Protein AF-A0A536TLG3-F1 (afdb_monomer_lite)

Foldseek 3Di:
DLVCCLPPVAAEEAEAQDPVVQVVVCVVSVVSVRNVRYHYDHDDPQPDQCQPALEEEDEDDQVVLCVCLVVCLPRYAQFRKYKYKQYDNPPAAAPDKDKDAACPDDCPVPDRMMMIGMATRFDDDAAWKFKDWPCVQPVGTWIKHWDDDRNDIWIWTDDPPDIWTWAPWDTHRQWTWTWTCDPNWIKIWIWGDDPQKTKGWIDTPPDITIMMMGGDGHDDD

pLDDT: mean 94.64, std 5.93, range [58.88, 98.62]

Sequence (221 aa):
MITAAKRFGARGVGVELQTELVEMARIAAKHEGVADRVKFVQGDLFETDIKDASVVMLYLLPRFVTRLVPRLRADLRPGTRIVSHDYPLAPWPPDKELSMDVAEKEMISGTSWTRLYYYVVPARVHGVWELTLPRALADAPLVVQITQEPHAIGGLIRHGSAELFLRDLTVQGEGVRFGLLYRTRLIAFEGTVKGKTMTGEARAGSVREPWTARYLGPLQR

Structure (mmCIF, N/CA/C/O backbone):
data_AF-A0A536TLG3-F1
#
_entry.id   AF-A0A536TLG3-F1
#
loop_
_atom_site.group_PDB
_atom_site.id
_atom_site.type_symbol
_atom_site.label_atom_id
_atom_site.label_alt_id
_atom_site.label_comp_id
_atom_site.label_asym_id
_atom_site.label_entity_id
_atom_site.label_seq_id
_atom_site.pdbx_PDB_ins_code
_atom_site.Cartn_x
_atom_site.Cartn_y
_atom_site.Cartn_z
_atom_site.occupancy
_atom_site.B_iso_or_equiv
_atom_site.auth_seq_id
_atom_site.auth_comp_id
_atom_site.auth_asym_id
_atom_site.auth_atom_id
_atom_site.pdbx_PDB_model_num
ATOM 1 N N . MET A 1 1 ? -15.760 3.391 14.654 1.00 87.81 1 MET A N 1
ATOM 2 C CA . MET A 1 1 ? -16.305 2.128 14.093 1.00 87.81 1 MET A CA 1
ATOM 3 C C . MET A 1 1 ? -17.836 2.074 14.094 1.00 87.81 1 MET A C 1
ATOM 5 O O . MET A 1 1 ? -18.396 1.888 13.022 1.00 87.81 1 MET A O 1
ATOM 9 N N . ILE A 1 2 ? -18.518 2.270 15.233 1.00 96.00 2 ILE A N 1
ATOM 10 C CA . ILE A 1 2 ? -19.999 2.255 15.323 1.00 96.00 2 ILE A CA 1
ATOM 11 C C . ILE A 1 2 ? -20.649 3.172 14.277 1.00 96.00 2 ILE A C 1
ATOM 13 O O . ILE A 1 2 ? -21.489 2.722 13.505 1.00 96.00 2 ILE A O 1
ATOM 17 N N . THR A 1 3 ? -20.183 4.419 14.154 1.00 95.56 3 THR A N 1
ATOM 18 C CA . THR A 1 3 ? -20.667 5.364 13.132 1.00 95.56 3 THR A CA 1
ATOM 19 C C . THR A 1 3 ? -20.553 4.816 11.710 1.00 95.56 3 THR A C 1
ATOM 21 O O . THR A 1 3 ? -21.466 5.003 10.910 1.00 95.56 3 THR A O 1
ATOM 24 N N . ALA A 1 4 ? -19.468 4.103 11.389 1.00 95.50 4 ALA A N 1
ATOM 25 C CA . ALA A 1 4 ? -19.286 3.508 10.069 1.00 95.50 4 ALA A CA 1
ATOM 26 C C . ALA A 1 4 ? -20.276 2.358 9.818 1.00 95.50 4 ALA A C 1
ATOM 28 O O . ALA A 1 4 ? -20.824 2.247 8.723 1.00 95.50 4 ALA A O 1
ATOM 29 N N . ALA A 1 5 ? -20.563 1.547 10.840 1.00 97.06 5 ALA A N 1
ATOM 30 C CA . ALA A 1 5 ? -21.570 0.492 10.759 1.00 97.06 5 ALA A CA 1
ATOM 31 C C . ALA A 1 5 ? -22.994 1.050 10.614 1.00 97.06 5 ALA A C 1
ATOM 33 O O . ALA A 1 5 ? -23.759 0.552 9.785 1.00 97.06 5 ALA A O 1
ATOM 34 N N . LYS A 1 6 ? -23.326 2.114 11.360 1.00 96.81 6 LYS A N 1
ATOM 35 C CA . LYS A 1 6 ? -24.629 2.791 11.280 1.00 96.81 6 LYS A CA 1
ATOM 36 C C . LYS A 1 6 ? -24.850 3.459 9.926 1.00 96.81 6 LYS A C 1
ATOM 38 O O . LYS A 1 6 ? -25.897 3.275 9.322 1.00 96.81 6 LYS A O 1
ATOM 43 N N . ARG A 1 7 ? -23.881 4.258 9.465 1.00 97.44 7 ARG A N 1
ATOM 44 C CA . ARG A 1 7 ? -24.049 5.112 8.276 1.00 97.44 7 ARG A CA 1
ATOM 45 C C . ARG A 1 7 ? -23.769 4.395 6.961 1.00 97.44 7 ARG A C 1
ATOM 47 O O . ARG A 1 7 ? -24.407 4.707 5.967 1.00 97.44 7 ARG A O 1
ATOM 54 N N . PHE A 1 8 ? -22.822 3.457 6.949 1.00 96.75 8 PHE A N 1
ATOM 55 C CA . PHE A 1 8 ? -22.340 2.825 5.714 1.00 96.75 8 PHE A CA 1
ATOM 56 C C . PHE A 1 8 ? -22.533 1.306 5.690 1.00 96.75 8 PHE A C 1
ATOM 58 O O . PHE A 1 8 ? -22.100 0.652 4.747 1.00 96.75 8 PHE A O 1
ATOM 65 N N . GLY A 1 9 ? -23.129 0.718 6.731 1.00 96.06 9 GLY A N 1
ATOM 66 C CA . GLY A 1 9 ? -23.293 -0.734 6.819 1.00 96.06 9 GLY A CA 1
ATOM 67 C C . GLY A 1 9 ? -21.983 -1.509 6.947 1.00 96.06 9 GLY A C 1
ATOM 68 O O . GLY A 1 9 ? -21.958 -2.715 6.711 1.00 96.06 9 GLY A O 1
ATOM 69 N N . ALA A 1 10 ? -20.893 -0.833 7.321 1.00 96.94 10 ALA A N 1
ATOM 70 C CA . ALA A 1 10 ? -19.590 -1.462 7.462 1.00 96.94 10 ALA A CA 1
ATOM 71 C C . ALA A 1 10 ? -19.598 -2.531 8.566 1.00 96.94 10 ALA A C 1
ATOM 73 O O . ALA A 1 10 ? -20.171 -2.339 9.640 1.00 96.94 10 ALA A O 1
ATOM 74 N N . ARG A 1 11 ? -18.895 -3.637 8.314 1.00 97.31 11 ARG A N 1
ATOM 75 C CA . ARG A 1 11 ? -18.504 -4.598 9.349 1.00 97.31 11 ARG A CA 1
ATOM 76 C C . ARG A 1 11 ? -17.147 -4.191 9.903 1.00 97.31 11 ARG A C 1
ATOM 78 O O . ARG A 1 11 ? -16.319 -3.671 9.156 1.00 97.31 11 ARG A O 1
ATOM 85 N N . GLY A 1 12 ? -16.908 -4.431 11.186 1.00 96.31 12 GLY A N 1
ATOM 86 C CA . GLY A 1 12 ? -15.646 -4.016 11.791 1.00 96.31 12 GLY A CA 1
ATOM 87 C C . GLY A 1 12 ? -15.276 -4.772 13.054 1.00 96.31 12 GLY A C 1
ATOM 88 O O . GLY A 1 12 ? -16.131 -5.334 13.741 1.00 96.31 12 GLY A O 1
ATOM 89 N N . VAL A 1 13 ? -13.980 -4.750 13.350 1.00 97.19 13 VAL A N 1
ATOM 90 C CA . VAL A 1 13 ? -13.407 -5.237 14.602 1.00 97.19 13 VAL A CA 1
ATOM 91 C C . VAL A 1 13 ? -12.640 -4.086 15.249 1.00 97.19 13 VAL A C 1
ATOM 93 O O . VAL A 1 13 ? -11.788 -3.477 14.607 1.00 97.19 13 VAL A O 1
ATOM 96 N N . GLY A 1 14 ? -12.977 -3.766 16.496 1.00 97.06 14 GLY A N 1
ATOM 97 C CA . GLY A 1 14 ? -12.226 -2.851 17.349 1.00 97.06 14 GLY A CA 1
ATOM 98 C C . GLY A 1 14 ? -11.358 -3.650 18.313 1.00 97.06 14 GLY A C 1
ATOM 99 O O . GLY A 1 14 ? -11.861 -4.571 18.954 1.00 97.06 14 GLY A O 1
ATOM 100 N N . VAL A 1 15 ? -10.079 -3.303 18.397 1.00 96.94 15 VAL A N 1
ATOM 101 C CA . VAL A 1 15 ? -9.093 -3.942 19.276 1.00 96.94 15 VAL A CA 1
ATOM 102 C C . VAL A 1 15 ? -8.698 -2.935 20.342 1.00 96.94 15 VAL A C 1
ATOM 104 O O . VAL A 1 15 ? -8.331 -1.812 20.002 1.00 96.94 15 VAL A O 1
ATOM 107 N N . GLU A 1 16 ? -8.794 -3.327 21.604 1.00 96.19 16 GLU A N 1
ATOM 108 C CA . GLU A 1 16 ? -8.484 -2.475 22.752 1.00 96.19 16 GLU A CA 1
ATOM 109 C C . GLU A 1 16 ? -7.830 -3.321 23.853 1.00 96.19 16 GLU A C 1
ATOM 111 O O . GLU A 1 16 ? -8.173 -4.486 24.026 1.00 96.19 16 GLU A O 1
ATOM 116 N N . LEU A 1 17 ? -6.871 -2.764 24.590 1.00 95.56 17 LEU A N 1
ATOM 117 C CA . LEU A 1 17 ? -6.170 -3.476 25.662 1.00 95.56 17 LEU A CA 1
ATOM 118 C C . LEU A 1 17 ? -6.978 -3.484 26.967 1.00 95.56 17 LEU A C 1
ATOM 120 O O . LEU A 1 17 ? -6.973 -4.485 27.689 1.00 95.56 17 LEU A O 1
ATOM 124 N N . GLN A 1 18 ? -7.664 -2.378 27.268 1.00 97.19 18 GLN A N 1
ATOM 125 C CA . GLN A 1 18 ? -8.415 -2.190 28.509 1.00 97.19 18 GLN A CA 1
ATOM 126 C C . GLN A 1 18 ? -9.795 -2.847 28.433 1.00 97.19 18 GLN A C 1
ATOM 128 O O . GLN A 1 18 ? -10.637 -2.486 27.606 1.00 97.19 18 GLN A O 1
ATOM 133 N N . THR A 1 19 ? -10.047 -3.800 29.330 1.00 97.06 19 THR A N 1
ATOM 134 C CA . THR A 1 19 ? -11.305 -4.555 29.369 1.00 97.06 19 THR A CA 1
ATOM 135 C C . THR A 1 19 ? -12.515 -3.643 29.567 1.00 97.06 19 THR A C 1
ATOM 137 O O . THR A 1 19 ? -13.539 -3.849 28.914 1.00 97.06 19 THR A O 1
ATOM 140 N N . GLU A 1 20 ? -12.413 -2.608 30.408 1.00 97.94 20 GLU A N 1
ATOM 141 C CA . GLU A 1 20 ? -13.537 -1.702 30.672 1.00 97.94 20 GLU A CA 1
ATOM 142 C C . GLU A 1 20 ? -13.976 -0.962 29.401 1.00 97.94 20 GLU A C 1
ATOM 144 O O . GLU A 1 20 ? -15.171 -0.859 29.115 1.00 97.94 20 GLU A O 1
ATOM 149 N N . LEU A 1 21 ? -13.014 -0.511 28.589 1.00 97.69 21 LEU A N 1
ATOM 150 C CA . LEU A 1 21 ? -13.284 0.177 27.325 1.00 97.69 21 LEU A CA 1
ATOM 151 C C . LEU A 1 21 ? -13.908 -0.760 26.283 1.00 97.69 21 LEU A C 1
ATOM 153 O O . LEU A 1 21 ? -14.800 -0.348 25.535 1.00 97.69 21 LEU A O 1
ATOM 157 N N . VAL A 1 22 ? -13.496 -2.032 26.258 1.00 98.12 22 VAL A N 1
ATOM 158 C CA . VAL A 1 22 ? -14.124 -3.060 25.413 1.00 98.12 22 VAL A CA 1
ATOM 159 C C . VAL A 1 22 ? -15.594 -3.246 25.792 1.00 98.12 22 VAL A C 1
ATOM 161 O O . VAL A 1 22 ? -16.455 -3.250 24.906 1.00 98.12 22 VAL A O 1
ATOM 164 N N . GLU A 1 23 ? -15.904 -3.370 27.083 1.00 98.00 23 GLU A N 1
ATOM 165 C CA . GLU A 1 23 ? -17.286 -3.538 27.549 1.00 98.00 23 GLU A CA 1
ATOM 166 C C . GLU A 1 23 ? -18.143 -2.302 27.270 1.00 98.00 23 GLU A C 1
ATOM 168 O O . GLU A 1 23 ? -19.249 -2.426 26.730 1.00 98.00 23 GLU A O 1
ATOM 173 N N . MET A 1 24 ? -17.611 -1.102 27.517 1.00 98.12 24 MET A N 1
ATOM 174 C CA . MET A 1 24 ? -18.278 0.149 27.145 1.00 98.12 24 MET A CA 1
ATOM 175 C C . MET A 1 24 ? -18.611 0.193 25.650 1.00 98.12 24 MET A C 1
ATOM 177 O O . MET A 1 24 ? -19.734 0.529 25.264 1.00 98.12 24 MET A O 1
ATOM 181 N N . ALA A 1 25 ? -17.667 -0.195 24.793 1.00 97.75 25 ALA A N 1
ATOM 182 C CA . ALA A 1 25 ? -17.869 -0.193 23.351 1.00 97.75 25 ALA A CA 1
ATOM 183 C C . ALA A 1 25 ? -18.908 -1.236 22.893 1.00 97.75 25 ALA A C 1
ATOM 185 O O . ALA A 1 25 ? -19.702 -0.968 21.984 1.00 97.75 25 ALA A O 1
ATOM 186 N N . ARG A 1 26 ? -18.959 -2.406 23.547 1.00 98.12 26 ARG A N 1
ATOM 187 C CA . ARG A 1 26 ? -19.994 -3.432 23.316 1.00 98.12 26 ARG A CA 1
ATOM 188 C C . ARG A 1 26 ? -21.383 -2.926 23.698 1.00 98.12 26 ARG A C 1
ATOM 190 O O . ARG A 1 26 ? -22.324 -3.128 22.928 1.00 98.12 26 ARG A O 1
ATOM 197 N N . ILE A 1 27 ? -21.514 -2.264 24.849 1.00 98.25 27 ILE A N 1
ATOM 198 C CA . ILE A 1 27 ? -22.776 -1.654 25.296 1.00 98.25 27 ILE A CA 1
ATOM 199 C C . ILE A 1 27 ? -23.223 -0.588 24.292 1.00 98.25 27 ILE A C 1
ATOM 201 O O . ILE A 1 27 ? -24.362 -0.634 23.825 1.00 98.25 27 ILE A O 1
ATOM 205 N N . ALA A 1 28 ? -22.314 0.301 23.883 1.00 98.12 28 ALA A N 1
ATOM 206 C CA . ALA A 1 28 ? -22.603 1.324 22.884 1.00 98.12 28 ALA A CA 1
ATOM 207 C C . ALA A 1 28 ? -23.065 0.710 21.552 1.00 98.12 28 ALA A C 1
ATOM 209 O O . ALA A 1 28 ? -24.075 1.128 21.001 1.00 98.12 28 ALA A O 1
ATOM 210 N N . ALA A 1 29 ? -22.407 -0.336 21.042 1.00 98.12 29 ALA A N 1
ATOM 211 C CA . ALA A 1 29 ? -22.844 -0.976 19.798 1.00 98.12 29 ALA A CA 1
ATOM 212 C C . ALA A 1 29 ? -24.229 -1.632 19.885 1.00 98.12 29 ALA A C 1
ATOM 214 O O . ALA A 1 29 ? -24.952 -1.637 18.885 1.00 98.12 29 ALA A O 1
ATOM 215 N N . LYS A 1 30 ? -24.608 -2.173 21.050 1.00 97.81 30 LYS A N 1
ATOM 216 C CA . LYS A 1 30 ? -25.964 -2.694 21.285 1.00 97.81 30 LYS A CA 1
ATOM 217 C C . LYS A 1 30 ? -26.991 -1.567 21.309 1.00 97.81 30 LYS A C 1
ATOM 219 O O . LYS A 1 30 ? -27.986 -1.664 20.599 1.00 97.81 30 LYS A O 1
ATOM 224 N N . HIS A 1 31 ? -26.723 -0.505 22.070 1.00 98.00 31 HIS A N 1
ATOM 225 C CA . HIS A 1 31 ? -27.583 0.680 22.139 1.00 98.00 31 HIS A CA 1
ATOM 226 C C . HIS A 1 31 ? -27.817 1.290 20.751 1.00 98.00 31 HIS A C 1
ATOM 228 O O . HIS A 1 31 ? -28.935 1.627 20.377 1.00 98.00 31 HIS A O 1
ATOM 234 N N . GLU A 1 32 ? -26.758 1.351 19.950 1.00 97.94 32 GLU A N 1
ATOM 235 C CA . GLU A 1 32 ? -26.783 1.911 18.603 1.00 97.94 32 GLU A CA 1
ATOM 236 C C . GLU A 1 32 ? -27.324 0.944 17.531 1.00 97.94 32 GLU A C 1
ATOM 238 O O . GLU A 1 32 ? -27.372 1.313 16.354 1.00 97.94 32 GLU A O 1
ATOM 243 N N . GLY A 1 33 ? -27.717 -0.278 17.913 1.00 97.56 33 GLY A N 1
ATOM 244 C CA . GLY A 1 33 ? -28.349 -1.260 17.028 1.00 97.56 33 GLY A CA 1
ATOM 245 C C . GLY A 1 33 ? -27.429 -1.854 15.957 1.00 97.56 33 GLY A C 1
ATOM 246 O O . GLY A 1 33 ? -27.912 -2.237 14.896 1.00 97.56 33 GLY A O 1
ATOM 247 N N . VAL A 1 34 ? -26.112 -1.908 16.195 1.00 98.25 34 VAL A N 1
ATOM 248 C CA . VAL A 1 34 ? -25.110 -2.389 15.213 1.00 98.25 34 VAL A CA 1
ATOM 249 C C . VAL A 1 34 ? -24.258 -3.558 15.708 1.00 98.25 34 VAL A C 1
ATOM 251 O O . VAL A 1 34 ? -23.251 -3.909 15.086 1.00 98.25 34 VAL A O 1
ATOM 254 N N . ALA A 1 35 ? -24.625 -4.160 16.839 1.00 97.50 35 ALA A N 1
ATOM 255 C CA . ALA A 1 35 ? -23.872 -5.250 17.462 1.00 97.50 35 ALA A CA 1
ATOM 256 C C . ALA A 1 35 ? -23.745 -6.513 16.579 1.00 97.50 35 ALA A C 1
ATOM 258 O O . ALA A 1 35 ? -22.847 -7.322 16.796 1.00 97.50 35 ALA A O 1
ATOM 259 N N . ASP A 1 36 ? -24.595 -6.677 15.564 1.00 97.19 36 ASP A N 1
ATOM 260 C CA . ASP A 1 36 ? -24.512 -7.735 14.547 1.00 97.19 36 ASP A CA 1
ATOM 261 C C . ASP A 1 36 ? -23.384 -7.502 13.519 1.00 97.19 36 ASP A C 1
ATOM 263 O O . ASP A 1 36 ? -22.909 -8.445 12.877 1.00 97.19 36 ASP A O 1
ATOM 267 N N . ARG A 1 37 ? -22.921 -6.252 13.369 1.00 96.88 37 ARG A N 1
ATOM 268 C CA . ARG A 1 37 ? -21.916 -5.841 12.369 1.00 96.88 37 ARG A CA 1
ATOM 269 C C . ARG A 1 37 ? -20.543 -5.563 12.958 1.00 96.88 37 ARG A C 1
ATOM 271 O O . ARG A 1 37 ? -19.544 -5.708 12.246 1.00 96.88 37 ARG A O 1
ATOM 278 N N . VAL A 1 38 ? -20.478 -5.148 14.222 1.00 97.62 38 VAL A N 1
ATOM 279 C CA . VAL A 1 38 ? -19.222 -4.756 14.873 1.00 97.62 38 VAL A CA 1
ATOM 280 C C . VAL A 1 38 ? -18.886 -5.650 16.055 1.00 97.62 38 VAL A C 1
ATOM 282 O O . VAL A 1 38 ? -19.746 -5.988 16.863 1.00 97.62 38 VAL A O 1
ATOM 285 N N . LYS A 1 39 ? -17.608 -6.005 16.175 1.00 96.81 39 LYS A N 1
ATOM 286 C CA . LYS A 1 39 ? -17.068 -6.747 17.318 1.00 96.81 39 LYS A CA 1
ATOM 287 C C . LYS A 1 39 ? -16.009 -5.908 18.015 1.00 96.81 39 LYS A C 1
ATOM 289 O O . LYS A 1 39 ? -15.211 -5.260 17.349 1.00 96.81 39 LYS A O 1
ATOM 294 N N . PHE A 1 40 ? -15.975 -5.956 19.339 1.00 97.81 40 PHE A N 1
ATOM 295 C CA . PHE A 1 40 ? -14.890 -5.384 20.132 1.00 97.81 40 PHE A CA 1
ATOM 296 C C . PHE A 1 40 ? -14.199 -6.502 20.891 1.00 97.81 40 PHE A C 1
ATOM 298 O O . PHE A 1 40 ? -14.868 -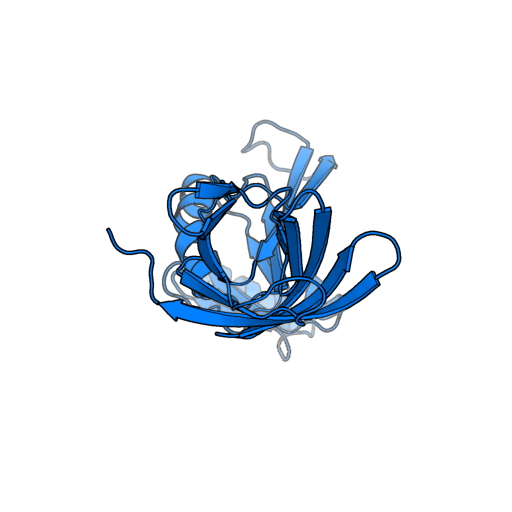7.302 21.559 1.00 97.81 40 PHE A O 1
ATOM 305 N N . VAL A 1 41 ? -12.884 -6.580 20.745 1.00 96.69 41 VAL A N 1
ATOM 306 C CA . VAL A 1 41 ? -12.050 -7.627 21.328 1.00 96.69 41 VAL A CA 1
ATOM 307 C C . VAL A 1 41 ? -10.998 -6.993 22.219 1.00 96.69 41 VAL A C 1
ATOM 309 O O . VAL A 1 41 ? -10.416 -5.968 21.865 1.00 96.69 41 VAL A O 1
ATOM 312 N N . GLN A 1 42 ? -10.774 -7.621 23.369 1.00 97.56 42 GLN A N 1
ATOM 313 C CA . GLN A 1 42 ? -9.614 -7.303 24.176 1.00 97.56 42 GLN A CA 1
ATOM 314 C C . GLN A 1 42 ? -8.382 -7.920 23.512 1.00 97.56 42 GLN A C 1
ATOM 316 O O . GLN A 1 42 ? -8.395 -9.117 23.219 1.00 97.56 42 GLN A O 1
ATOM 321 N N . GLY A 1 43 ? -7.337 -7.137 23.265 1.00 95.69 43 GLY A N 1
ATOM 322 C CA . GLY A 1 43 ? -6.110 -7.672 22.688 1.00 95.69 43 GLY A CA 1
ATOM 323 C C . GLY A 1 43 ? -5.057 -6.624 22.373 1.00 95.69 43 GLY A C 1
ATOM 324 O O . GLY A 1 43 ? -5.332 -5.425 22.327 1.00 95.69 43 GLY A O 1
ATOM 325 N N . ASP A 1 44 ? -3.839 -7.104 22.128 1.00 94.50 44 ASP A N 1
ATOM 326 C CA . ASP A 1 44 ? -2.762 -6.275 21.609 1.00 94.50 44 ASP A CA 1
ATOM 327 C C . ASP A 1 44 ? -2.924 -6.096 20.091 1.00 94.50 44 ASP A C 1
ATOM 329 O O . ASP A 1 44 ? -2.955 -7.048 19.300 1.00 94.50 44 ASP A O 1
ATOM 333 N N . LEU A 1 45 ? -2.999 -4.838 19.665 1.00 91.69 45 LEU A N 1
ATOM 334 C CA . LEU A 1 45 ? -3.029 -4.457 18.258 1.00 91.69 45 LEU A CA 1
ATOM 335 C C . LEU A 1 45 ? -1.771 -4.908 17.495 1.00 91.69 45 LEU A C 1
ATOM 337 O O . LEU A 1 45 ? -1.836 -5.104 16.281 1.00 91.69 45 LEU A O 1
ATOM 341 N N . PHE A 1 46 ? -0.638 -5.105 18.183 1.00 92.94 46 PHE A N 1
ATOM 342 C CA . PHE A 1 46 ? 0.605 -5.587 17.576 1.00 92.94 46 PHE A CA 1
ATOM 343 C C . PHE A 1 46 ? 0.573 -7.081 17.260 1.00 92.94 46 PHE A C 1
ATOM 345 O O . PHE A 1 46 ? 1.397 -7.536 16.464 1.00 92.94 46 PHE A O 1
ATOM 352 N N . GLU A 1 47 ? -0.373 -7.827 17.832 1.00 93.06 47 GLU A N 1
ATOM 353 C CA . GLU A 1 47 ? -0.518 -9.276 17.665 1.00 93.06 47 GLU A CA 1
ATOM 354 C C . GLU A 1 47 ? -1.768 -9.653 16.858 1.00 93.06 47 GLU A C 1
ATOM 356 O O . GLU A 1 47 ? -1.796 -10.703 16.213 1.00 93.06 47 GLU A O 1
ATOM 361 N N . THR A 1 48 ? -2.765 -8.767 16.807 1.00 93.19 48 THR A N 1
ATOM 362 C CA . THR A 1 48 ? -4.066 -9.022 16.171 1.00 93.19 48 THR A CA 1
ATOM 363 C C . THR A 1 48 ? -3.969 -9.256 14.662 1.00 93.19 48 THR A C 1
ATOM 365 O O . THR A 1 48 ? -3.342 -8.479 13.938 1.00 93.19 48 THR A O 1
ATOM 368 N N . ASP A 1 49 ? -4.622 -10.305 14.155 1.00 93.88 49 ASP A N 1
ATOM 369 C CA . ASP A 1 49 ? -4.727 -10.550 12.714 1.00 93.88 49 ASP A CA 1
ATOM 370 C C . ASP A 1 49 ? -5.554 -9.452 12.022 1.00 93.88 49 ASP A C 1
ATOM 372 O O . ASP A 1 49 ? -6.697 -9.176 12.389 1.00 93.88 49 ASP A O 1
ATOM 376 N N . ILE A 1 50 ? -4.954 -8.824 11.012 1.00 95.81 50 ILE A N 1
ATOM 377 C CA . ILE A 1 50 ? -5.526 -7.708 10.250 1.00 95.81 50 ILE A CA 1
ATOM 378 C C . ILE A 1 50 ? -5.679 -8.021 8.756 1.00 95.81 50 ILE A C 1
ATOM 380 O O . ILE A 1 50 ? -6.120 -7.153 8.004 1.00 95.81 50 ILE A O 1
ATOM 384 N N . LYS A 1 51 ? -5.343 -9.236 8.301 1.00 95.94 51 LYS A N 1
ATOM 385 C CA . LYS A 1 51 ? -5.242 -9.581 6.866 1.00 95.94 51 LYS A CA 1
ATOM 386 C C . LYS A 1 51 ? -6.533 -9.343 6.077 1.00 95.94 51 LYS A C 1
ATOM 388 O O . LYS A 1 51 ? -6.497 -8.936 4.912 1.00 95.94 51 LYS A O 1
ATOM 393 N N . ASP A 1 52 ? -7.679 -9.545 6.721 1.00 94.81 52 ASP A N 1
ATOM 394 C CA . ASP A 1 52 ? -8.992 -9.391 6.090 1.00 94.81 52 ASP A CA 1
ATOM 395 C C . ASP A 1 52 ? -9.462 -7.932 5.998 1.00 94.81 52 ASP A C 1
ATOM 397 O O . ASP A 1 52 ? -10.390 -7.626 5.238 1.00 94.81 52 ASP A O 1
ATOM 401 N N . ALA A 1 53 ? -8.814 -7.003 6.707 1.00 97.38 53 ALA A N 1
ATOM 402 C CA . ALA A 1 53 ? -9.217 -5.603 6.738 1.00 97.38 53 ALA A CA 1
ATOM 403 C C . ALA A 1 53 ? -9.087 -4.939 5.355 1.00 97.38 53 ALA A C 1
ATOM 405 O O . ALA A 1 53 ? -8.039 -4.975 4.708 1.00 97.38 53 ALA A O 1
ATOM 406 N N . SER A 1 54 ? -10.161 -4.279 4.910 1.00 97.69 54 SER A N 1
ATOM 407 C CA . SER A 1 54 ? -10.178 -3.436 3.700 1.00 97.69 54 SER A CA 1
ATOM 408 C C . SER A 1 54 ? -9.990 -1.944 4.006 1.00 97.69 54 SER A C 1
ATOM 410 O O . SER A 1 54 ? -9.714 -1.147 3.099 1.00 97.69 54 SER A O 1
ATOM 412 N N . VAL A 1 55 ? -10.155 -1.566 5.277 1.00 98.06 55 VAL A N 1
ATOM 413 C CA . VAL A 1 55 ? -9.857 -0.250 5.849 1.00 98.06 55 VAL A CA 1
ATOM 414 C C . VAL A 1 55 ? -9.300 -0.451 7.258 1.00 98.06 55 VAL A C 1
ATOM 416 O O . VAL A 1 55 ? -9.866 -1.229 8.024 1.00 98.06 55 VAL A O 1
ATOM 419 N N . VAL A 1 56 ? -8.240 0.273 7.608 1.00 98.00 56 VAL A N 1
ATOM 420 C CA . VAL A 1 56 ? -7.709 0.379 8.974 1.00 98.00 56 VAL A CA 1
ATOM 421 C C . VAL A 1 56 ? -7.785 1.841 9.412 1.00 98.00 56 VAL A C 1
ATOM 423 O O . VAL A 1 56 ? -7.413 2.736 8.657 1.00 98.00 56 VAL A O 1
ATOM 426 N N . MET A 1 57 ? -8.276 2.095 10.623 1.00 96.94 57 MET A N 1
ATOM 427 C CA . MET A 1 57 ? -8.274 3.423 11.239 1.00 96.94 57 MET A CA 1
ATOM 428 C C . MET A 1 57 ? -7.407 3.376 12.493 1.00 96.94 57 MET A C 1
ATOM 430 O O . MET A 1 57 ? -7.614 2.508 13.339 1.00 96.94 57 MET A O 1
ATOM 434 N N . LEU A 1 58 ? -6.464 4.306 12.612 1.00 96.44 58 LEU A N 1
ATOM 435 C CA . LEU A 1 58 ? -5.552 4.417 13.743 1.00 96.44 58 LEU A CA 1
ATOM 436 C C . LEU A 1 58 ? -5.742 5.775 14.415 1.00 96.44 58 LEU A C 1
ATOM 438 O O . LEU A 1 58 ? -5.708 6.809 13.749 1.00 96.44 58 LEU A O 1
ATOM 442 N N . TYR A 1 59 ? -5.890 5.769 15.735 1.00 93.75 59 TYR A N 1
ATOM 443 C CA . TYR A 1 59 ? -5.720 6.960 16.558 1.00 93.75 59 TYR A CA 1
ATOM 444 C C . TYR A 1 59 ? -4.868 6.578 17.766 1.00 93.75 59 TYR A C 1
ATOM 446 O O . TYR A 1 59 ? -5.366 6.087 18.773 1.00 93.75 59 TYR A O 1
ATOM 454 N N . LEU A 1 60 ? -3.552 6.684 17.589 1.00 92.88 60 LEU A N 1
ATOM 455 C CA . LEU A 1 60 ? -2.537 6.177 18.510 1.00 92.88 60 LEU A CA 1
ATOM 456 C C . LEU A 1 60 ? -1.427 7.217 18.680 1.00 92.88 60 LEU A C 1
ATOM 458 O O . LEU A 1 60 ? -1.283 8.119 17.861 1.00 92.88 60 LEU A O 1
ATOM 462 N N . LEU A 1 61 ? -0.588 7.047 19.703 1.00 91.62 61 LEU A N 1
ATOM 463 C CA . LEU A 1 61 ? 0.617 7.863 19.875 1.00 91.62 61 LEU A CA 1
ATOM 464 C C . LEU A 1 61 ? 1.677 7.544 18.803 1.00 91.62 61 LEU A C 1
ATOM 466 O O . LEU A 1 61 ? 1.782 6.389 18.370 1.00 91.62 61 LEU A O 1
ATOM 470 N N . PRO A 1 62 ? 2.535 8.514 18.428 1.00 89.94 62 PRO A N 1
ATOM 471 C CA . PRO A 1 62 ? 3.413 8.399 17.260 1.00 89.94 62 PRO A CA 1
ATOM 472 C C . PRO A 1 62 ? 4.343 7.182 17.306 1.00 89.94 62 PRO A C 1
ATOM 474 O O . PRO A 1 62 ? 4.490 6.482 16.308 1.00 89.94 62 PRO A O 1
ATOM 477 N N . ARG A 1 63 ? 4.888 6.840 18.484 1.00 91.75 63 ARG A N 1
ATOM 478 C CA . ARG A 1 63 ? 5.744 5.648 18.649 1.00 91.75 63 ARG A CA 1
ATOM 479 C C . ARG A 1 63 ? 5.055 4.340 18.241 1.00 91.75 63 ARG A C 1
ATOM 481 O O . ARG A 1 63 ? 5.711 3.427 17.747 1.00 91.75 63 ARG A O 1
ATOM 488 N N . PHE A 1 64 ? 3.741 4.235 18.453 1.00 93.69 64 PHE A N 1
ATOM 489 C CA . PHE A 1 64 ? 2.971 3.036 18.125 1.00 93.69 64 PHE A CA 1
ATOM 490 C C . PHE A 1 64 ? 2.601 3.005 16.643 1.00 93.69 64 PHE A C 1
ATOM 492 O O . PHE A 1 64 ? 2.702 1.952 16.018 1.00 93.69 64 PHE A O 1
ATOM 499 N N . VAL A 1 65 ? 2.262 4.166 16.074 1.00 93.94 65 VAL A N 1
ATOM 500 C CA . VAL A 1 65 ? 2.008 4.327 14.636 1.00 93.94 65 VAL A CA 1
ATOM 501 C C . VAL A 1 65 ? 3.243 3.915 13.821 1.00 93.94 65 VAL A C 1
ATOM 503 O O . VAL A 1 65 ? 3.134 3.063 12.942 1.00 93.94 65 VAL A O 1
ATOM 506 N N . THR A 1 66 ? 4.437 4.408 14.171 1.00 93.38 66 THR A N 1
ATOM 507 C CA . THR A 1 66 ? 5.704 4.010 13.523 1.00 93.38 66 THR A CA 1
ATOM 508 C C . THR A 1 66 ? 5.981 2.510 13.652 1.00 93.38 66 THR A C 1
ATOM 510 O O . THR A 1 66 ? 6.332 1.851 12.673 1.00 93.38 66 THR A O 1
ATOM 513 N N . ARG A 1 67 ? 5.787 1.934 14.847 1.00 95.38 67 ARG A N 1
ATOM 514 C CA . ARG A 1 67 ? 6.037 0.504 15.100 1.00 95.38 67 ARG A CA 1
ATOM 515 C C . ARG A 1 67 ? 5.125 -0.415 14.274 1.00 95.38 67 ARG A C 1
ATOM 517 O O . ARG A 1 67 ? 5.511 -1.547 13.995 1.00 95.38 67 ARG A O 1
ATOM 524 N N . LEU A 1 68 ? 3.945 0.054 13.859 1.00 96.06 68 LEU A N 1
ATOM 525 C CA . LEU A 1 68 ? 2.998 -0.722 13.052 1.00 96.06 68 LEU A CA 1
ATOM 526 C C . LEU A 1 68 ? 3.356 -0.816 11.566 1.00 96.06 68 LEU A C 1
ATOM 528 O O . LEU A 1 68 ? 2.869 -1.727 10.894 1.00 96.06 68 LEU A O 1
ATOM 532 N N . VAL A 1 69 ? 4.196 0.080 11.039 1.00 96.31 69 VAL A N 1
ATOM 533 C CA . VAL A 1 69 ? 4.479 0.177 9.594 1.00 96.31 69 VAL A CA 1
ATOM 534 C C . VAL A 1 69 ? 4.894 -1.161 8.964 1.00 96.31 69 VAL A C 1
ATOM 536 O O . VAL A 1 69 ? 4.307 -1.519 7.938 1.00 96.31 69 VAL A O 1
ATOM 539 N N . PRO A 1 70 ? 5.829 -1.948 9.542 1.00 95.44 70 PRO A N 1
ATOM 540 C CA . PRO A 1 70 ? 6.213 -3.230 8.955 1.00 95.44 70 PRO A CA 1
ATOM 541 C C . PRO A 1 70 ? 5.037 -4.209 8.860 1.00 95.44 70 PRO A C 1
ATOM 543 O O . PRO A 1 70 ? 4.835 -4.819 7.812 1.00 95.44 70 PRO A O 1
ATOM 546 N N . ARG A 1 71 ? 4.219 -4.308 9.919 1.00 95.44 71 ARG A N 1
ATOM 547 C CA . ARG A 1 71 ? 3.062 -5.215 9.984 1.00 95.44 71 ARG A CA 1
ATOM 548 C C . ARG A 1 71 ? 1.974 -4.800 8.995 1.00 95.44 71 ARG A C 1
ATOM 550 O O . ARG A 1 71 ? 1.491 -5.629 8.234 1.00 95.44 71 ARG A O 1
ATOM 557 N N . LEU A 1 72 ? 1.652 -3.507 8.931 1.00 97.12 72 LEU A N 1
ATOM 558 C CA . LEU A 1 72 ? 0.658 -2.975 7.993 1.00 97.12 72 LEU A CA 1
ATOM 559 C C . LEU A 1 72 ? 1.035 -3.267 6.533 1.00 97.12 72 LEU A C 1
ATOM 561 O O . LEU A 1 72 ? 0.166 -3.621 5.744 1.00 97.12 72 LEU A O 1
ATOM 565 N N . ARG A 1 73 ? 2.320 -3.165 6.167 1.00 95.75 73 ARG A N 1
ATOM 566 C CA . ARG A 1 73 ? 2.788 -3.455 4.797 1.00 95.75 73 ARG A CA 1
ATOM 567 C C . ARG A 1 73 ? 2.921 -4.955 4.501 1.00 95.75 73 ARG A C 1
ATOM 569 O O . ARG A 1 73 ? 2.832 -5.363 3.341 1.00 95.75 73 ARG A O 1
ATOM 576 N N . ALA A 1 74 ? 3.165 -5.773 5.522 1.00 94.06 74 ALA A N 1
ATOM 577 C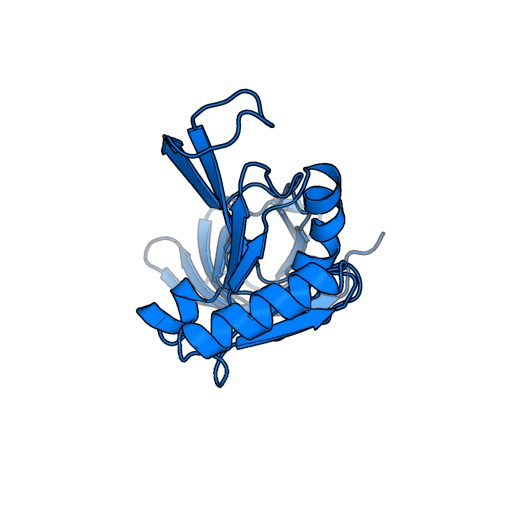 CA . ALA A 1 74 ? 3.309 -7.219 5.378 1.00 94.06 74 ALA A CA 1
ATOM 578 C C . ALA A 1 74 ? 1.957 -7.951 5.338 1.00 94.06 74 ALA A C 1
ATOM 580 O O . ALA A 1 74 ? 1.758 -8.823 4.488 1.00 94.06 74 ALA A O 1
ATOM 581 N N . ASP A 1 75 ? 1.024 -7.580 6.209 1.00 96.25 75 ASP A N 1
ATOM 582 C CA . ASP A 1 75 ? -0.182 -8.376 6.449 1.00 96.25 75 ASP A CA 1
ATOM 583 C C . ASP A 1 75 ? -1.383 -7.904 5.631 1.00 96.25 75 ASP A C 1
ATOM 585 O O . ASP A 1 75 ? -2.212 -8.720 5.226 1.00 96.25 75 ASP A O 1
ATOM 589 N N . LEU A 1 76 ? -1.489 -6.602 5.358 1.00 97.88 76 LEU A N 1
ATOM 590 C CA . LEU A 1 76 ? -2.627 -6.069 4.618 1.00 97.88 76 LEU A CA 1
ATOM 591 C C . LEU A 1 76 ? -2.516 -6.375 3.126 1.00 97.88 76 LEU A C 1
ATOM 593 O O . LEU A 1 76 ? -1.438 -6.379 2.525 1.00 97.88 76 LEU A O 1
ATOM 597 N N . ARG A 1 77 ? -3.675 -6.599 2.510 1.00 97.50 77 ARG A N 1
ATOM 598 C CA . ARG A 1 77 ? -3.774 -6.792 1.066 1.00 97.50 77 ARG A CA 1
ATOM 599 C C . ARG A 1 77 ? -3.467 -5.480 0.333 1.00 97.50 77 ARG A C 1
ATOM 601 O O . ARG A 1 77 ? -3.829 -4.407 0.826 1.00 97.50 77 ARG A O 1
ATOM 608 N N . PRO A 1 78 ? -2.860 -5.543 -0.864 1.00 97.88 78 PRO A N 1
ATOM 609 C CA . PRO A 1 78 ? -2.747 -4.375 -1.724 1.00 97.88 78 PRO A CA 1
ATOM 610 C C . PRO A 1 78 ? -4.119 -3.731 -1.949 1.00 97.88 78 PRO A C 1
ATOM 612 O O . PRO A 1 78 ? -5.117 -4.421 -2.151 1.00 97.88 78 PRO A O 1
ATOM 615 N N . GLY A 1 79 ? -4.178 -2.406 -1.875 1.00 98.00 79 GLY A N 1
ATOM 616 C CA . GLY A 1 79 ? -5.422 -1.645 -1.992 1.00 98.00 79 GLY A CA 1
ATOM 617 C C . GLY A 1 79 ? -6.185 -1.460 -0.677 1.00 98.00 79 GLY A C 1
ATOM 618 O O . GLY A 1 79 ? -7.113 -0.649 -0.641 1.00 98.00 79 GLY A O 1
ATOM 619 N N . THR A 1 80 ? -5.799 -2.131 0.418 1.00 98.62 80 THR A N 1
ATOM 620 C CA . THR A 1 80 ? -6.320 -1.787 1.749 1.00 98.62 80 THR A CA 1
ATOM 621 C C . THR A 1 80 ? -5.982 -0.334 2.071 1.00 98.62 80 THR A C 1
ATOM 623 O O . THR A 1 80 ? -4.872 0.137 1.822 1.00 98.62 80 THR A O 1
ATOM 626 N N . ARG A 1 81 ? -6.959 0.392 2.617 1.00 98.44 81 ARG A N 1
ATOM 627 C CA . ARG A 1 81 ? -6.830 1.822 2.921 1.00 98.44 81 ARG A CA 1
ATOM 628 C C . ARG A 1 81 ? -6.537 2.012 4.394 1.00 98.44 81 ARG A C 1
ATOM 630 O O . ARG A 1 81 ? -7.126 1.318 5.220 1.00 98.44 81 ARG A O 1
ATOM 637 N N . ILE A 1 82 ? -5.676 2.956 4.732 1.00 98.56 82 ILE A N 1
ATOM 638 C CA . ILE A 1 82 ? -5.354 3.271 6.122 1.00 98.56 82 ILE A CA 1
ATOM 639 C C . ILE A 1 82 ? -5.601 4.755 6.346 1.00 98.56 82 ILE A C 1
ATOM 641 O O . ILE A 1 82 ? -5.185 5.579 5.536 1.00 98.56 82 ILE A O 1
ATOM 645 N N . VAL A 1 83 ? -6.279 5.087 7.440 1.00 98.19 83 VAL A N 1
ATOM 646 C CA . VAL A 1 83 ? -6.414 6.458 7.934 1.00 98.19 83 VAL A CA 1
ATOM 647 C C . VAL A 1 83 ? -5.746 6.531 9.299 1.00 98.19 83 VAL A C 1
ATOM 649 O O . VAL A 1 83 ? -6.137 5.798 10.207 1.00 98.19 83 VAL A O 1
ATOM 652 N N . SER A 1 84 ? -4.753 7.403 9.446 1.00 97.75 84 SER A N 1
ATOM 653 C CA . SER A 1 84 ? -4.089 7.674 10.723 1.00 97.75 84 SER A CA 1
ATOM 654 C C . SER A 1 84 ? -4.410 9.091 11.188 1.00 97.75 84 SER A C 1
ATOM 656 O O . SER A 1 84 ? -4.280 10.039 10.413 1.00 97.75 84 SER A O 1
ATOM 658 N N . HIS A 1 85 ? -4.863 9.224 12.431 1.00 95.44 85 HIS A N 1
ATOM 659 C CA . HIS A 1 85 ? -5.250 10.491 13.045 1.00 95.44 85 HIS A CA 1
ATOM 660 C C . HIS A 1 85 ? -4.073 11.109 13.813 1.00 95.44 85 HIS A C 1
ATOM 662 O O . HIS A 1 85 ? -3.437 10.433 14.623 1.00 95.44 85 HIS A O 1
ATOM 668 N N . ASP A 1 86 ? -3.806 12.393 13.561 1.00 93.56 86 ASP A N 1
ATOM 669 C CA . ASP A 1 86 ? -2.748 13.256 14.117 1.00 93.56 86 ASP A CA 1
ATOM 670 C C . ASP A 1 86 ? -1.291 12.850 13.825 1.00 93.56 86 ASP A C 1
ATOM 672 O O . ASP A 1 86 ? -0.438 13.731 13.724 1.00 93.56 86 ASP A O 1
ATOM 676 N N . TYR A 1 87 ? -0.984 11.563 13.641 1.00 94.81 87 TYR A N 1
ATOM 677 C CA . TYR A 1 87 ? 0.393 11.090 13.452 1.00 94.81 87 TYR A CA 1
ATOM 678 C C . TYR A 1 87 ? 0.558 10.237 12.183 1.00 94.81 87 TYR A C 1
ATOM 680 O O . TYR A 1 87 ? -0.234 9.316 11.963 1.00 94.81 87 TYR A O 1
ATOM 688 N N . PRO A 1 88 ? 1.591 10.491 11.354 1.00 96.38 88 PRO A N 1
ATOM 689 C CA . PRO A 1 88 ? 1.832 9.732 10.132 1.00 96.38 88 PRO A CA 1
ATOM 690 C C . PRO A 1 88 ? 2.504 8.380 10.404 1.00 96.38 88 PRO A C 1
ATOM 692 O O . PRO A 1 88 ? 3.223 8.198 11.387 1.00 96.38 88 PRO A O 1
ATOM 695 N N . LEU A 1 89 ? 2.351 7.452 9.458 1.00 97.06 89 LEU A N 1
ATOM 696 C CA . LEU A 1 89 ? 3.028 6.151 9.396 1.00 97.06 89 LEU A CA 1
ATOM 697 C C . LEU A 1 89 ? 4.513 6.266 9.010 1.00 97.06 89 LEU A C 1
ATOM 699 O O . LEU A 1 89 ? 4.988 5.549 8.139 1.00 97.06 89 LEU A O 1
ATOM 703 N N . ALA A 1 90 ? 5.279 7.154 9.644 1.00 94.75 90 ALA A N 1
ATOM 704 C CA . ALA A 1 90 ? 6.688 7.349 9.301 1.00 94.75 90 ALA A CA 1
ATOM 705 C C . ALA A 1 90 ? 7.495 6.029 9.405 1.00 94.75 90 ALA A C 1
ATOM 707 O O . ALA A 1 90 ? 7.309 5.290 10.374 1.00 94.75 90 ALA A O 1
ATOM 708 N N . PRO A 1 91 ? 8.394 5.723 8.445 1.00 95.69 91 PRO A N 1
ATOM 709 C CA . PRO A 1 91 ? 8.840 6.582 7.346 1.00 95.69 91 PRO A CA 1
ATOM 710 C C . PRO A 1 91 ? 8.040 6.402 6.038 1.00 95.69 91 PRO A C 1
ATOM 712 O O . PRO A 1 91 ? 8.523 6.784 4.980 1.00 95.69 91 PRO A O 1
ATOM 715 N N . TRP A 1 92 ? 6.842 5.813 6.078 1.00 97.19 92 TRP A N 1
ATOM 716 C CA . TRP A 1 92 ? 5.941 5.695 4.928 1.00 97.19 92 TRP A CA 1
ATOM 717 C C . TRP A 1 92 ? 5.229 7.036 4.651 1.00 97.19 92 TRP A C 1
ATOM 719 O O . TRP A 1 92 ? 4.474 7.506 5.510 1.00 97.19 92 TRP A O 1
ATOM 729 N N . PRO A 1 93 ? 5.438 7.667 3.476 1.00 96.25 93 PRO A N 1
ATOM 730 C CA . PRO A 1 93 ? 4.745 8.895 3.103 1.00 96.25 93 PRO A CA 1
ATOM 731 C C . PRO A 1 93 ? 3.248 8.655 2.846 1.00 96.25 93 PRO A C 1
ATOM 733 O O . PRO A 1 93 ? 2.891 7.613 2.289 1.00 96.25 93 PRO A O 1
ATOM 736 N N . PRO A 1 94 ? 2.366 9.590 3.238 1.00 97.62 94 PRO A N 1
ATOM 737 C CA . PRO A 1 94 ? 0.936 9.501 2.956 1.00 97.62 94 PRO A CA 1
ATOM 738 C C . PRO A 1 94 ? 0.629 9.711 1.471 1.00 97.62 94 PRO A C 1
ATOM 740 O O . PRO A 1 94 ? 1.264 10.520 0.800 1.00 97.62 94 PRO A O 1
ATOM 743 N N . ASP A 1 95 ? -0.408 9.033 0.977 1.00 97.06 95 ASP A N 1
ATOM 744 C CA . ASP A 1 95 ? -0.984 9.302 -0.344 1.00 97.06 95 ASP A CA 1
ATOM 745 C C . ASP A 1 95 ? -1.751 10.632 -0.356 1.00 97.06 95 ASP A C 1
ATOM 747 O O . ASP A 1 95 ? -1.802 11.317 -1.379 1.00 97.06 95 ASP A O 1
ATOM 751 N N . LYS A 1 96 ? -2.404 10.978 0.764 1.00 97.81 96 LYS A N 1
ATOM 752 C CA . LYS A 1 96 ? -3.122 12.248 0.949 1.00 97.81 96 LYS A CA 1
ATOM 753 C C . LYS A 1 96 ? -3.065 12.704 2.403 1.00 97.81 96 LYS A C 1
ATOM 755 O O . LYS A 1 96 ? -3.050 11.882 3.319 1.00 97.81 96 LYS A O 1
ATOM 760 N N . GLU A 1 97 ? -3.148 14.013 2.598 1.00 97.75 97 GLU A N 1
ATOM 761 C CA . GLU A 1 97 ? -3.307 14.646 3.906 1.00 97.75 97 GLU A CA 1
ATOM 762 C C . GLU A 1 97 ? -4.549 15.537 3.909 1.00 97.75 97 GLU A C 1
ATOM 764 O O . GLU A 1 97 ? -4.877 16.167 2.902 1.00 97.75 97 GLU A O 1
ATOM 769 N N . LEU A 1 98 ? -5.237 15.601 5.046 1.00 96.69 98 LEU A N 1
ATOM 770 C CA . LEU A 1 98 ? -6.366 16.501 5.263 1.00 96.69 98 LEU A CA 1
ATOM 771 C C . LEU A 1 98 ? -6.242 17.128 6.647 1.00 96.69 98 LEU A C 1
ATOM 773 O O . LEU A 1 98 ? -6.112 16.401 7.624 1.00 96.69 98 LEU A O 1
ATOM 777 N N . SER A 1 99 ? -6.300 18.455 6.737 1.00 94.75 99 SER A N 1
ATOM 778 C CA . SER A 1 99 ? -6.324 19.175 8.017 1.00 94.75 99 SER A CA 1
ATOM 779 C C . SER A 1 99 ? -7.699 19.792 8.244 1.00 94.75 99 SER A C 1
ATOM 781 O O . SER A 1 99 ? -8.319 20.261 7.289 1.00 94.75 99 SER A O 1
ATOM 783 N N . MET A 1 100 ? -8.175 19.775 9.486 1.00 92.50 100 MET A N 1
ATOM 784 C CA . MET A 1 100 ? -9.456 20.373 9.865 1.00 92.50 100 MET A CA 1
ATOM 785 C C . MET A 1 100 ? -9.450 20.831 11.322 1.00 92.50 100 MET A C 1
ATOM 787 O O . MET A 1 100 ? -8.822 20.194 12.173 1.00 92.50 100 MET A O 1
ATOM 791 N N . ASP A 1 101 ? -10.182 21.904 11.603 1.00 89.38 101 ASP A N 1
ATOM 792 C CA . ASP A 1 101 ? -10.451 22.349 12.968 1.00 89.38 101 ASP A CA 1
ATOM 793 C C . ASP A 1 101 ? -11.445 21.405 13.646 1.00 89.38 101 ASP A C 1
ATOM 795 O O . ASP A 1 101 ? -12.432 20.975 13.043 1.00 89.38 101 ASP A O 1
ATOM 799 N N . VAL A 1 102 ? -11.183 21.080 14.911 1.00 85.50 102 VAL A N 1
ATOM 800 C CA . VAL A 1 102 ? -12.037 20.207 15.718 1.00 85.50 102 VAL A CA 1
ATOM 801 C C . VAL A 1 102 ? -12.222 20.884 17.067 1.00 85.50 102 VAL A C 1
ATOM 803 O O . VAL A 1 102 ? -11.383 20.760 17.952 1.00 85.50 102 VAL A O 1
ATOM 806 N N . ALA A 1 103 ? -13.320 21.627 17.214 1.00 80.56 103 ALA A N 1
ATOM 807 C CA . ALA A 1 103 ? -13.592 22.432 18.409 1.00 80.56 103 ALA A CA 1
ATOM 808 C C . ALA A 1 103 ? -13.627 21.603 19.708 1.00 80.56 103 ALA A C 1
ATOM 810 O O . ALA A 1 103 ? -13.283 22.106 20.769 1.00 80.56 103 ALA A O 1
ATOM 811 N N . GLU A 1 104 ? -14.007 20.328 19.609 1.00 81.25 104 GLU A N 1
ATOM 812 C CA . GLU A 1 104 ? -14.078 19.372 20.723 1.00 81.25 104 GLU A CA 1
ATOM 813 C C . GLU A 1 104 ? -12.732 18.685 21.018 1.00 81.25 104 GLU A C 1
ATOM 815 O O . GLU A 1 104 ? -12.660 17.797 21.867 1.00 81.25 104 GLU A O 1
ATOM 820 N N . LYS A 1 105 ? -11.659 19.026 20.291 1.00 79.00 105 LYS A N 1
ATOM 821 C CA . LYS A 1 105 ? -10.366 18.360 20.449 1.00 79.00 105 LYS A CA 1
ATOM 822 C C . LYS A 1 105 ? -9.719 18.764 21.769 1.00 79.00 105 LYS A C 1
ATOM 824 O O . LYS A 1 105 ? -9.359 19.920 21.980 1.00 79.00 105 LYS A O 1
ATOM 829 N N . GLU A 1 106 ? -9.483 17.761 22.606 1.00 75.50 106 GLU A N 1
ATOM 830 C CA . GLU A 1 106 ? -8.654 17.893 23.798 1.00 75.50 106 GLU A CA 1
ATOM 831 C C . GLU A 1 106 ? -7.241 18.356 23.420 1.00 75.50 106 GLU A C 1
ATOM 833 O O . GLU A 1 106 ? -6.596 17.798 22.524 1.00 75.50 106 GLU A O 1
ATOM 838 N N . MET A 1 107 ? -6.723 19.351 24.142 1.00 73.69 107 MET A N 1
ATOM 839 C CA . MET A 1 107 ? -5.440 20.015 23.861 1.00 73.69 107 MET A CA 1
ATOM 840 C C . MET A 1 107 ? -4.210 19.162 24.233 1.00 73.69 107 MET A C 1
ATOM 842 O O . MET A 1 107 ? -3.162 19.686 24.601 1.00 73.69 107 MET A O 1
ATOM 846 N N . ILE A 1 108 ? -4.304 17.838 24.088 1.00 72.06 108 ILE A N 1
ATOM 847 C CA . ILE A 1 108 ? -3.222 16.875 24.339 1.00 72.06 108 ILE A CA 1
ATOM 848 C C . ILE A 1 108 ? -2.065 17.098 23.355 1.00 72.06 108 ILE A C 1
ATOM 850 O O . ILE A 1 108 ? -0.901 17.020 23.738 1.00 72.06 108 ILE A O 1
ATOM 854 N N . SER A 1 109 ? -2.369 17.414 22.090 1.00 68.12 109 SER A N 1
ATOM 855 C CA . SER A 1 109 ? -1.357 17.755 21.078 1.00 68.12 109 SER A CA 1
ATOM 856 C C . SER A 1 109 ? -0.997 19.244 21.050 1.00 68.12 109 SER A C 1
ATOM 858 O O . SER A 1 109 ? -0.215 19.653 20.195 1.00 68.12 109 SER A O 1
ATOM 860 N N . GLY A 1 110 ? -1.591 20.066 21.925 1.00 71.44 110 GLY A N 1
ATOM 861 C CA . GLY A 1 110 ? -1.411 21.520 21.922 1.00 71.44 110 GLY A CA 1
ATOM 862 C C . GLY A 1 110 ? -2.023 22.239 20.712 1.00 71.44 110 GLY A C 1
ATOM 863 O O . GLY A 1 110 ? -1.672 23.388 20.455 1.00 71.44 110 GLY A O 1
ATOM 864 N N . THR A 1 111 ? -2.919 21.591 19.957 1.00 74.81 111 THR A N 1
ATOM 865 C CA . THR A 1 111 ? -3.549 22.159 18.754 1.00 74.81 111 THR A CA 1
ATOM 866 C C . THR A 1 111 ? -5.063 21.951 18.755 1.00 74.81 111 THR A C 1
ATOM 868 O O . THR A 1 111 ? -5.539 20.875 19.106 1.00 74.81 111 THR A O 1
ATOM 871 N N .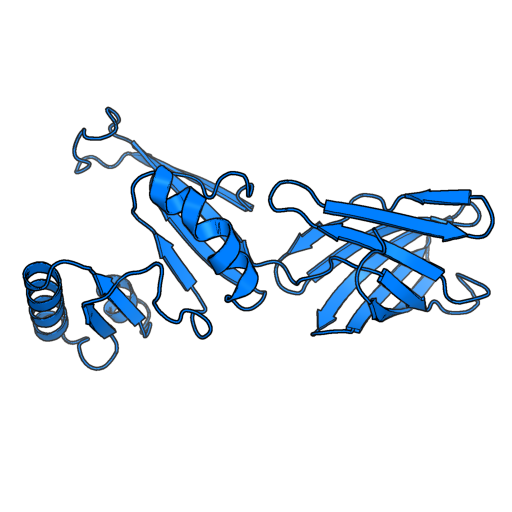 SER A 1 112 ? -5.808 22.949 18.271 1.00 79.44 112 SER A N 1
ATOM 872 C CA . SER A 1 112 ? -7.266 22.891 18.051 1.00 79.44 112 SER A CA 1
ATOM 873 C C . SER A 1 112 ? -7.665 22.250 16.713 1.00 79.44 112 SER A C 1
ATOM 875 O O . SER A 1 112 ? -8.845 22.133 16.391 1.00 79.44 112 SER A O 1
ATOM 877 N N . TRP A 1 113 ? -6.679 21.850 15.908 1.00 85.56 113 TRP A N 1
ATOM 878 C CA . TRP A 1 113 ? -6.865 21.182 14.625 1.00 85.56 113 TRP A CA 1
ATOM 879 C C . TRP A 1 113 ? -6.312 19.760 14.668 1.00 85.56 113 TRP A C 1
ATOM 881 O O . TRP A 1 113 ? -5.379 19.456 15.426 1.00 85.56 113 TRP A O 1
ATOM 891 N N . THR A 1 114 ? -6.880 18.890 13.837 1.00 90.62 114 THR A N 1
ATOM 892 C CA . THR A 1 114 ? -6.354 17.553 13.550 1.00 90.62 114 THR A CA 1
ATOM 893 C C . THR A 1 114 ? -5.901 17.449 12.104 1.00 90.62 114 THR A C 1
ATOM 895 O O . THR A 1 114 ? -6.379 18.171 11.223 1.00 90.62 114 THR A O 1
ATOM 898 N N . ARG A 1 115 ? -4.977 16.523 11.858 1.00 94.31 115 ARG A N 1
ATOM 899 C CA . ARG A 1 115 ? -4.613 16.097 10.516 1.00 94.31 115 ARG A CA 1
ATOM 900 C C . ARG A 1 115 ? -4.812 14.604 10.360 1.00 94.31 115 ARG A C 1
ATOM 902 O O . ARG A 1 115 ? -4.402 13.808 11.199 1.00 94.31 115 ARG A O 1
ATOM 909 N N . LEU A 1 116 ? -5.440 14.244 9.252 1.00 96.81 116 LEU A N 1
ATOM 910 C CA . LEU A 1 116 ? -5.645 12.877 8.819 1.00 96.81 116 LEU A CA 1
ATOM 911 C C . LEU A 1 116 ? -4.650 12.550 7.716 1.00 96.81 116 LEU A C 1
ATOM 913 O O . LEU A 1 116 ? -4.522 13.290 6.739 1.00 96.81 116 LEU A O 1
ATOM 917 N N . TYR A 1 117 ? -4.002 11.406 7.865 1.00 98.19 117 TYR A N 1
ATOM 918 C CA . TYR A 1 117 ? -3.089 10.843 6.885 1.00 98.19 117 TYR A CA 1
ATOM 919 C C . TYR A 1 117 ? -3.745 9.630 6.238 1.00 98.19 117 TYR A C 1
ATOM 921 O O . TYR A 1 117 ? -4.166 8.705 6.937 1.00 98.19 117 TYR A O 1
ATOM 929 N N . TYR A 1 118 ? -3.850 9.638 4.914 1.00 98.44 118 TYR A N 1
ATOM 930 C CA . TYR A 1 118 ? -4.470 8.572 4.137 1.00 98.44 118 TYR A CA 1
ATOM 931 C C . TYR A 1 118 ? -3.414 7.805 3.349 1.00 98.44 118 TYR A C 1
ATOM 933 O O . TYR A 1 118 ? -2.574 8.412 2.686 1.00 98.44 118 TYR A O 1
ATOM 941 N N . TYR A 1 119 ? -3.503 6.479 3.395 1.00 98.50 119 TYR A N 1
ATOM 942 C CA . TYR A 1 119 ? -2.584 5.566 2.729 1.00 98.50 119 TYR A CA 1
ATOM 943 C C . TYR A 1 119 ? -3.347 4.487 1.968 1.00 98.50 119 TYR A C 1
ATOM 945 O O . TYR A 1 119 ? -4.406 4.026 2.410 1.00 98.50 119 TYR A O 1
ATOM 953 N N . VAL A 1 120 ? -2.768 4.015 0.873 1.00 98.25 120 VAL A N 1
ATOM 954 C CA . VAL A 1 120 ? -3.176 2.814 0.149 1.00 98.25 120 VAL A CA 1
ATOM 955 C C . VAL A 1 120 ? -2.017 1.827 0.190 1.00 98.25 120 VAL A C 1
ATOM 957 O O . VAL A 1 120 ? -0.933 2.109 -0.313 1.00 98.25 120 VAL A O 1
ATOM 960 N N . VAL A 1 121 ? -2.241 0.650 0.777 1.00 98.44 121 VAL A N 1
ATOM 961 C CA . VAL A 1 121 ? -1.221 -0.406 0.860 1.00 98.44 121 VAL A CA 1
ATOM 962 C C . VAL A 1 121 ? -0.788 -0.792 -0.562 1.00 98.44 121 VAL A C 1
ATOM 964 O O . VAL A 1 121 ? -1.636 -1.234 -1.343 1.00 98.44 121 VAL A O 1
ATOM 967 N N . PRO A 1 122 ? 0.494 -0.625 -0.937 1.00 98.06 122 PRO A N 1
ATOM 968 C CA . PRO A 1 122 ? 0.962 -0.957 -2.275 1.00 98.06 122 PRO A CA 1
ATOM 969 C C . PRO A 1 122 ? 1.185 -2.463 -2.422 1.00 98.06 122 PRO A C 1
ATOM 971 O O . PRO A 1 122 ? 1.512 -3.165 -1.461 1.00 98.06 122 PRO A O 1
ATOM 974 N N . ALA A 1 123 ? 1.080 -2.962 -3.649 1.00 98.12 123 ALA A N 1
ATOM 975 C CA . ALA A 1 123 ? 1.537 -4.294 -3.989 1.00 98.12 123 ALA A CA 1
ATOM 976 C C . ALA A 1 123 ? 3.037 -4.437 -3.717 1.00 98.12 123 ALA A C 1
ATOM 978 O O . ALA A 1 123 ? 3.827 -3.502 -3.884 1.00 98.12 123 ALA A O 1
ATOM 979 N N . ARG A 1 124 ? 3.429 -5.636 -3.286 1.00 96.81 124 ARG A N 1
ATOM 980 C CA . ARG A 1 124 ? 4.828 -5.966 -3.027 1.00 96.81 124 ARG A CA 1
ATOM 981 C C . ARG A 1 124 ? 5.531 -6.245 -4.344 1.00 96.81 124 ARG A C 1
ATOM 983 O O . ARG A 1 124 ? 5.206 -7.219 -5.018 1.00 96.81 124 ARG A O 1
ATOM 990 N N . VAL A 1 125 ? 6.489 -5.391 -4.682 1.00 98.06 125 VAL A N 1
ATOM 991 C CA . VAL A 1 125 ? 7.253 -5.481 -5.934 1.00 98.06 125 VAL A CA 1
ATOM 992 C C . VAL A 1 125 ? 8.759 -5.594 -5.714 1.00 98.06 125 VAL A C 1
ATOM 994 O O . VAL A 1 125 ? 9.483 -5.787 -6.683 1.00 98.06 125 VAL A O 1
ATOM 997 N N . HIS A 1 126 ? 9.234 -5.511 -4.465 1.00 97.94 126 HIS A N 1
ATOM 998 C CA . HIS A 1 126 ? 10.645 -5.720 -4.128 1.00 97.94 126 HIS A CA 1
ATOM 999 C C . HIS A 1 126 ? 11.154 -7.056 -4.691 1.00 97.94 126 HIS A C 1
ATOM 1001 O O . HIS A 1 126 ? 10.555 -8.099 -4.422 1.00 97.94 126 HIS A O 1
ATOM 1007 N N . GLY A 1 127 ? 12.274 -7.035 -5.413 1.00 97.81 127 GLY A N 1
ATOM 1008 C CA . GLY A 1 127 ? 12.952 -8.224 -5.925 1.00 97.81 127 GLY A CA 1
ATOM 1009 C C . GLY A 1 127 ? 13.309 -8.142 -7.404 1.00 97.81 127 GLY A C 1
ATOM 1010 O O . GLY A 1 127 ? 13.339 -7.070 -8.009 1.00 97.81 127 GLY A O 1
ATOM 1011 N N . VAL A 1 128 ? 13.608 -9.303 -7.976 1.00 98.19 128 VAL A N 1
ATOM 1012 C CA . VAL A 1 128 ? 14.006 -9.477 -9.372 1.00 98.19 128 VAL A CA 1
ATOM 1013 C C . VAL A 1 128 ? 12.807 -9.946 -10.189 1.00 98.19 128 VAL A C 1
ATOM 1015 O O . VAL A 1 128 ? 12.118 -10.893 -9.805 1.00 98.19 128 VAL A O 1
ATOM 1018 N N . TRP A 1 129 ? 12.587 -9.314 -11.336 1.00 98.25 129 TRP A N 1
ATOM 1019 C CA . TRP A 1 129 ? 11.504 -9.601 -12.269 1.00 98.25 129 TRP A CA 1
ATOM 1020 C C . TRP A 1 129 ? 12.048 -9.799 -13.683 1.00 98.25 129 TRP A C 1
ATOM 1022 O O . TRP A 1 129 ? 12.967 -9.109 -14.109 1.00 98.25 129 TRP A O 1
ATOM 1032 N N . GLU A 1 130 ? 11.454 -10.717 -14.431 1.00 97.81 130 GLU A N 1
ATOM 1033 C CA . GLU A 1 130 ? 11.672 -10.876 -15.868 1.00 97.81 130 GLU A CA 1
ATOM 1034 C C . GLU A 1 130 ? 10.565 -10.139 -16.613 1.00 97.81 130 GLU A C 1
ATOM 1036 O O . GLU A 1 130 ? 9.422 -10.589 -16.592 1.00 97.81 130 GLU A O 1
ATOM 1041 N N . LEU A 1 131 ? 10.889 -9.007 -17.235 1.00 97.69 131 LEU A N 1
ATOM 1042 C CA . LEU A 1 131 ? 9.992 -8.204 -18.061 1.00 97.69 131 LEU A CA 1
ATOM 1043 C C . LEU A 1 131 ? 10.024 -8.713 -19.503 1.00 97.69 131 LEU A C 1
ATOM 1045 O O . LEU A 1 131 ? 11.057 -8.665 -20.169 1.00 97.69 131 LEU A O 1
ATOM 1049 N N . THR A 1 132 ? 8.878 -9.159 -20.001 1.00 97.50 132 THR A N 1
ATOM 1050 C CA . THR A 1 132 ? 8.690 -9.595 -21.384 1.00 97.50 132 THR A CA 1
ATOM 1051 C C . THR A 1 132 ? 7.917 -8.540 -22.164 1.00 97.50 132 THR A C 1
ATOM 1053 O O . THR A 1 132 ? 6.843 -8.094 -21.752 1.00 97.50 132 THR A O 1
ATOM 1056 N N . LEU A 1 133 ? 8.476 -8.162 -23.311 1.00 95.12 133 LEU A N 1
ATOM 1057 C CA . LEU A 1 133 ? 7.925 -7.198 -24.256 1.00 95.12 133 LEU A CA 1
ATOM 1058 C C . LEU A 1 133 ? 7.785 -7.852 -25.637 1.00 95.12 133 LEU A C 1
ATOM 1060 O O . LEU A 1 133 ? 8.568 -8.749 -25.963 1.00 95.12 133 LEU A O 1
ATOM 1064 N N . PRO A 1 134 ? 6.852 -7.394 -26.485 1.00 93.00 134 PRO A N 1
ATOM 1065 C CA . PRO A 1 134 ? 6.817 -7.796 -27.883 1.00 93.00 134 PRO A CA 1
ATOM 1066 C C . PRO A 1 134 ? 8.091 -7.382 -28.622 1.00 93.00 134 PRO A C 1
ATOM 1068 O O . PRO A 1 134 ? 8.712 -6.365 -28.299 1.00 93.00 134 PRO A O 1
ATOM 1071 N N . ARG A 1 135 ? 8.445 -8.139 -29.671 1.00 89.50 135 ARG A N 1
ATOM 1072 C CA . ARG A 1 135 ? 9.673 -7.926 -30.465 1.00 89.50 135 ARG A CA 1
ATOM 1073 C C . ARG A 1 135 ? 9.801 -6.520 -31.055 1.00 89.50 135 ARG A C 1
ATOM 1075 O O . ARG A 1 135 ? 10.906 -6.061 -31.304 1.00 89.50 135 ARG A O 1
ATOM 1082 N N . ALA A 1 136 ? 8.683 -5.819 -31.251 1.00 87.75 136 ALA A N 1
ATOM 1083 C CA . ALA A 1 136 ? 8.673 -4.426 -31.694 1.00 87.75 136 ALA A CA 1
ATOM 1084 C C . ALA A 1 136 ? 9.338 -3.454 -30.692 1.00 87.75 136 ALA A C 1
ATOM 1086 O O . ALA A 1 136 ? 9.760 -2.360 -31.082 1.00 87.75 136 ALA A O 1
ATOM 1087 N N . LEU A 1 137 ? 9.420 -3.840 -29.412 1.00 89.69 137 LEU A N 1
ATOM 1088 C CA . LEU A 1 137 ? 9.945 -3.028 -28.312 1.00 89.69 137 LEU A CA 1
ATOM 1089 C C . LEU A 1 137 ? 11.261 -3.573 -27.734 1.00 89.69 137 LEU A C 1
ATOM 1091 O O . LEU A 1 137 ? 12.131 -2.770 -27.392 1.00 89.69 137 LEU A O 1
ATOM 1095 N N . ALA A 1 138 ? 11.436 -4.896 -27.641 1.00 90.31 138 ALA A N 1
ATOM 1096 C CA . ALA A 1 138 ? 12.690 -5.511 -27.194 1.00 90.31 138 ALA A CA 1
ATOM 1097 C C . ALA A 1 138 ? 12.926 -6.891 -27.826 1.00 90.31 138 ALA A C 1
ATOM 1099 O O . ALA A 1 138 ? 11.990 -7.661 -28.021 1.00 90.31 138 ALA A O 1
ATOM 1100 N N . ASP A 1 139 ? 14.189 -7.225 -28.098 1.00 89.38 139 ASP A N 1
ATOM 1101 C CA . ASP A 1 139 ? 14.546 -8.489 -28.764 1.00 89.38 139 ASP A CA 1
ATOM 1102 C C . ASP A 1 139 ? 14.524 -9.698 -27.816 1.00 89.38 139 ASP A C 1
ATOM 1104 O O . ASP A 1 139 ? 14.403 -10.837 -28.267 1.00 89.38 139 ASP A O 1
ATOM 1108 N N . ALA A 1 140 ? 14.654 -9.459 -26.510 1.00 91.88 140 ALA A N 1
ATOM 1109 C CA . ALA A 1 140 ? 14.700 -10.477 -25.467 1.00 91.88 140 ALA A CA 1
ATOM 1110 C C . ALA A 1 140 ? 14.074 -9.948 -24.163 1.00 91.88 140 ALA A C 1
ATOM 1112 O O . ALA A 1 140 ? 13.980 -8.726 -23.987 1.00 91.88 140 ALA A O 1
ATOM 1113 N N . PRO A 1 141 ? 13.669 -10.839 -23.236 1.00 94.94 141 PRO A N 1
ATOM 1114 C CA . PRO A 1 141 ? 13.248 -10.436 -21.901 1.00 94.94 141 PRO A CA 1
ATOM 1115 C C . PRO A 1 141 ? 14.328 -9.631 -21.171 1.00 94.94 141 PRO A C 1
ATOM 1117 O O . PRO A 1 141 ? 15.526 -9.884 -21.308 1.00 94.94 141 PRO A O 1
ATOM 1120 N N . LEU A 1 142 ? 13.888 -8.662 -20.374 1.00 94.81 142 LEU A N 1
ATOM 1121 C CA . LEU A 1 142 ? 14.744 -7.777 -19.593 1.00 94.81 142 LEU A CA 1
ATOM 1122 C C . LEU A 1 142 ? 14.657 -8.146 -18.112 1.00 94.81 142 LEU A C 1
ATOM 1124 O O . LEU A 1 142 ? 13.567 -8.334 -17.577 1.00 94.81 142 LEU A O 1
ATOM 1128 N N . VAL A 1 143 ? 15.797 -8.208 -17.426 1.00 95.94 143 VAL A N 1
ATOM 1129 C CA . VAL A 1 143 ? 15.825 -8.457 -15.980 1.00 95.94 143 VAL A CA 1
ATOM 1130 C C . VAL A 1 143 ? 15.753 -7.129 -15.240 1.00 95.94 143 VAL A C 1
ATOM 1132 O O . VAL A 1 143 ? 16.674 -6.315 -15.314 1.00 95.94 143 VAL A O 1
ATOM 1135 N N . VAL A 1 144 ? 14.656 -6.931 -14.517 1.00 97.00 144 VAL A N 1
ATOM 1136 C CA . VAL A 1 144 ? 14.375 -5.751 -13.700 1.00 97.00 144 VAL A CA 1
ATOM 1137 C C . VAL A 1 144 ? 14.675 -6.069 -12.239 1.00 97.00 144 VAL A C 1
ATOM 1139 O O . VAL A 1 144 ? 14.217 -7.078 -11.707 1.00 97.00 144 VAL A O 1
ATOM 1142 N N . GLN A 1 145 ? 15.409 -5.197 -11.567 1.00 97.88 145 GLN A N 1
ATOM 1143 C CA . GLN A 1 145 ? 15.611 -5.220 -10.122 1.00 97.88 145 GLN A CA 1
ATOM 1144 C C . GLN A 1 145 ? 14.834 -4.058 -9.515 1.00 97.88 145 GLN A C 1
ATOM 1146 O O . GLN A 1 145 ? 15.025 -2.920 -9.936 1.00 97.88 145 GLN A O 1
ATOM 1151 N N . ILE A 1 146 ? 13.953 -4.335 -8.556 1.00 98.38 146 ILE A N 1
ATOM 1152 C CA . ILE A 1 146 ? 13.137 -3.327 -7.876 1.00 98.38 146 ILE A CA 1
ATOM 1153 C C . ILE A 1 146 ? 13.450 -3.351 -6.383 1.00 98.38 146 ILE A C 1
ATOM 1155 O O . ILE A 1 146 ? 13.311 -4.387 -5.729 1.00 98.38 146 ILE A O 1
ATOM 1159 N N . THR A 1 147 ? 13.795 -2.190 -5.836 1.00 97.94 147 THR A N 1
ATOM 1160 C CA . THR A 1 147 ? 13.907 -1.959 -4.394 1.00 97.94 147 THR A CA 1
ATOM 1161 C C . THR A 1 147 ? 12.680 -1.181 -3.941 1.00 97.94 147 THR A C 1
ATOM 1163 O O . THR A 1 147 ? 12.372 -0.121 -4.482 1.00 97.94 147 THR A O 1
ATOM 1166 N N . GLN A 1 148 ? 11.965 -1.708 -2.950 1.00 97.25 148 GLN A N 1
ATOM 1167 C CA . GLN A 1 148 ? 10.767 -1.085 -2.388 1.00 97.25 148 GLN A CA 1
ATOM 1168 C C . GLN A 1 148 ? 10.891 -0.991 -0.865 1.00 97.25 148 GLN A C 1
ATOM 1170 O O . GLN A 1 148 ? 10.646 -1.961 -0.150 1.00 97.25 148 GLN A O 1
ATOM 1175 N N . GLU A 1 149 ? 11.228 0.199 -0.385 1.00 96.00 149 GLU A N 1
ATOM 1176 C CA . GLU A 1 149 ? 11.283 0.568 1.029 1.00 96.00 149 GLU A CA 1
ATOM 1177 C C . GLU 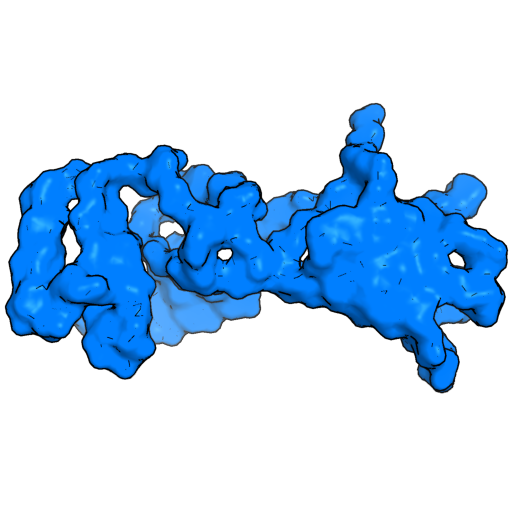A 1 149 ? 10.006 1.324 1.438 1.00 96.00 149 GLU A C 1
ATOM 1179 O O . GLU A 1 149 ? 9.148 1.597 0.591 1.00 96.00 149 GLU A O 1
ATOM 1184 N N . PRO A 1 150 ? 9.771 1.616 2.733 1.00 95.31 150 PRO A N 1
ATOM 1185 C CA . PRO A 1 150 ? 8.607 2.415 3.125 1.00 95.31 150 PRO A CA 1
ATOM 1186 C C . PRO A 1 150 ? 8.669 3.852 2.602 1.00 95.31 150 PRO A C 1
ATOM 1188 O O . PRO A 1 150 ? 7.637 4.405 2.244 1.00 95.31 150 PRO A O 1
ATOM 1191 N N . HIS A 1 151 ? 9.871 4.427 2.527 1.00 94.81 151 HIS A N 1
ATOM 1192 C CA . HIS A 1 151 ? 10.101 5.826 2.156 1.00 94.81 151 HIS A CA 1
ATOM 1193 C C . HIS A 1 151 ? 10.477 6.033 0.687 1.00 94.81 151 HIS A C 1
ATOM 1195 O O . HIS A 1 151 ? 10.473 7.165 0.215 1.00 94.81 151 HIS A O 1
ATOM 1201 N N . ALA A 1 152 ? 10.835 4.966 -0.031 1.00 95.31 152 ALA A N 1
ATOM 1202 C CA . ALA A 1 152 ? 11.358 5.066 -1.385 1.00 95.31 152 ALA A CA 1
ATOM 1203 C C . ALA A 1 152 ? 11.079 3.801 -2.197 1.00 95.31 152 ALA A C 1
ATOM 1205 O O . ALA A 1 152 ? 11.035 2.689 -1.668 1.00 95.31 152 ALA A O 1
ATOM 1206 N N . ILE A 1 153 ? 10.943 3.978 -3.506 1.00 97.44 153 ILE A N 1
ATOM 1207 C CA . ILE A 1 153 ? 10.892 2.893 -4.477 1.00 97.44 153 ILE A CA 1
ATOM 1208 C C . ILE A 1 153 ? 11.789 3.255 -5.657 1.00 97.44 153 ILE A C 1
ATOM 1210 O O . ILE A 1 153 ? 11.840 4.408 -6.081 1.00 97.44 153 ILE A O 1
ATOM 1214 N N . GLY A 1 154 ? 12.511 2.273 -6.176 1.00 97.94 154 GLY A N 1
ATOM 1215 C CA . GLY A 1 154 ? 13.378 2.443 -7.330 1.00 97.94 154 GLY A CA 1
ATOM 1216 C C . GLY A 1 154 ? 13.527 1.132 -8.076 1.00 97.94 154 GLY A C 1
ATOM 1217 O O . GLY A 1 154 ? 13.247 0.059 -7.540 1.00 97.94 154 GLY A O 1
ATOM 1218 N N . GLY A 1 155 ? 13.970 1.210 -9.321 1.00 97.69 155 GLY A N 1
ATOM 1219 C CA . GLY A 1 155 ? 14.308 0.015 -10.064 1.00 97.69 155 GLY A CA 1
ATOM 1220 C C . GLY A 1 155 ? 15.265 0.292 -11.201 1.00 97.69 155 GLY A C 1
ATOM 1221 O O . GLY A 1 155 ? 15.407 1.428 -11.657 1.00 97.69 155 GLY A O 1
ATOM 1222 N N . LEU A 1 156 ? 15.922 -0.765 -11.647 1.00 97.06 156 LEU A N 1
ATOM 1223 C CA . LEU A 1 156 ? 16.867 -0.737 -12.749 1.00 97.06 156 LEU A CA 1
ATOM 1224 C C . LEU A 1 156 ? 16.741 -2.002 -13.588 1.00 97.06 156 LEU A C 1
ATOM 1226 O O . LEU A 1 156 ? 16.270 -3.036 -13.117 1.00 97.06 156 LEU A O 1
ATOM 1230 N N . ILE A 1 157 ? 17.193 -1.920 -14.828 1.00 95.56 157 ILE A N 1
ATOM 1231 C CA . ILE A 1 157 ? 17.362 -3.050 -15.732 1.00 95.56 157 ILE A CA 1
ATOM 1232 C C . ILE A 1 157 ? 18.849 -3.224 -15.993 1.00 95.56 157 ILE A C 1
ATOM 1234 O O . ILE A 1 157 ? 19.528 -2.260 -16.351 1.00 95.56 157 ILE A O 1
ATOM 1238 N N . ARG A 1 158 ? 19.343 -4.458 -15.862 1.00 86.50 158 ARG A N 1
ATOM 1239 C CA . ARG A 1 158 ? 20.701 -4.818 -16.290 1.00 86.50 158 ARG A CA 1
ATOM 1240 C C . ARG A 1 158 ? 20.653 -5.358 -17.714 1.00 86.50 158 ARG A C 1
ATOM 1242 O O . ARG A 1 158 ? 19.992 -6.363 -17.971 1.00 86.50 158 ARG A O 1
ATOM 1249 N N . HIS A 1 159 ? 21.343 -4.692 -18.636 1.00 81.94 159 HIS A N 1
ATOM 1250 C CA . HIS A 1 159 ? 21.422 -5.098 -20.039 1.00 81.94 159 HIS A CA 1
ATOM 1251 C C . HIS A 1 159 ? 22.880 -5.044 -20.515 1.00 81.94 159 HIS A C 1
ATOM 1253 O O . HIS A 1 159 ? 23.396 -3.989 -20.888 1.00 81.94 159 HIS A O 1
ATOM 1259 N N . GLY A 1 160 ? 23.562 -6.194 -20.476 1.00 81.94 160 GLY A N 1
ATOM 1260 C CA . GLY A 1 160 ? 25.014 -6.256 -20.658 1.00 81.94 160 GLY A CA 1
ATOM 1261 C C . GLY A 1 160 ? 25.734 -5.540 -19.511 1.00 81.94 160 GLY A C 1
ATOM 1262 O O . GLY A 1 160 ? 25.473 -5.836 -18.349 1.00 81.94 160 GLY A O 1
ATOM 1263 N N . SER A 1 161 ? 26.610 -4.587 -19.836 1.00 81.25 161 SER A N 1
ATOM 1264 C CA . SER A 1 161 ? 27.286 -3.714 -18.862 1.00 81.25 161 SER A CA 1
ATOM 1265 C C . SER A 1 161 ? 26.504 -2.441 -18.516 1.00 81.25 161 SER A C 1
ATOM 1267 O O . SER A 1 161 ? 26.935 -1.686 -17.648 1.00 81.25 161 SER A O 1
ATOM 1269 N N . ALA A 1 162 ? 25.381 -2.174 -19.190 1.00 86.75 162 ALA A N 1
ATOM 1270 C CA . ALA A 1 162 ? 24.586 -0.975 -18.960 1.00 86.75 162 ALA A CA 1
ATOM 1271 C C . ALA A 1 162 ? 23.530 -1.195 -17.867 1.00 86.75 162 ALA A C 1
ATOM 1273 O O . ALA A 1 162 ? 22.837 -2.218 -17.848 1.00 86.75 162 ALA A O 1
ATOM 1274 N N . GLU A 1 163 ? 23.361 -0.183 -17.015 1.00 92.75 163 GLU A N 1
ATOM 1275 C CA . GLU A 1 163 ? 22.253 -0.076 -16.069 1.00 92.75 163 GLU A CA 1
ATOM 1276 C C . GLU A 1 163 ? 21.263 0.984 -16.557 1.00 92.75 163 GLU A C 1
ATOM 1278 O O . GLU A 1 163 ? 21.615 2.144 -16.777 1.00 92.75 163 GLU A O 1
ATOM 1283 N N . LEU A 1 164 ? 20.012 0.574 -16.756 1.00 95.31 164 LEU A N 1
ATOM 1284 C CA . LEU A 1 164 ? 18.935 1.450 -17.206 1.00 95.31 164 LEU A CA 1
ATOM 1285 C C . LEU A 1 164 ? 17.949 1.652 -16.061 1.00 95.31 164 LEU A C 1
ATOM 1287 O O . LEU A 1 164 ? 17.244 0.721 -15.677 1.00 95.31 164 LEU A O 1
ATOM 1291 N N . PHE A 1 165 ? 17.885 2.861 -15.518 1.00 97.44 165 PHE A N 1
ATOM 1292 C CA . PHE A 1 165 ? 16.991 3.171 -14.406 1.00 97.44 165 PHE A CA 1
ATOM 1293 C C . PHE A 1 165 ? 15.537 3.287 -14.865 1.00 97.44 165 PHE A C 1
ATOM 1295 O O . PHE A 1 165 ? 15.234 3.906 -15.892 1.00 97.44 165 PHE A O 1
ATOM 1302 N N . LEU A 1 166 ? 14.634 2.723 -14.065 1.00 98.19 166 LEU A N 1
ATOM 1303 C CA . LEU A 1 166 ? 13.207 2.974 -14.199 1.00 98.19 166 LEU A CA 1
ATOM 1304 C C . LEU A 1 166 ? 12.913 4.422 -13.801 1.00 98.19 166 LEU A C 1
ATOM 1306 O O . LEU A 1 166 ? 13.422 4.926 -12.800 1.00 98.19 166 LEU A O 1
ATOM 1310 N N . ARG A 1 167 ? 12.072 5.088 -14.587 1.00 98.00 167 ARG A N 1
ATOM 1311 C CA . ARG A 1 167 ? 11.627 6.468 -14.361 1.00 98.00 167 ARG A CA 1
ATOM 1312 C C . ARG A 1 167 ? 10.234 6.461 -13.757 1.00 98.00 167 ARG A C 1
ATOM 1314 O O . ARG A 1 167 ? 9.433 5.607 -14.121 1.00 98.00 167 ARG A O 1
ATOM 1321 N N . ASP A 1 168 ? 9.947 7.400 -12.861 1.00 96.75 168 ASP A N 1
ATOM 1322 C CA . ASP A 1 168 ? 8.599 7.626 -12.317 1.00 96.75 168 ASP A CA 1
ATOM 1323 C C . ASP A 1 168 ? 7.917 6.337 -11.810 1.00 96.75 168 ASP A C 1
ATOM 1325 O O . ASP A 1 168 ? 6.711 6.136 -11.976 1.00 96.75 168 ASP A O 1
ATOM 1329 N N . LEU A 1 169 ? 8.713 5.427 -11.227 1.00 98.25 169 LEU A N 1
ATOM 1330 C CA . LEU A 1 169 ? 8.223 4.153 -10.714 1.00 98.25 169 LEU A CA 1
ATOM 1331 C C . LEU A 1 169 ? 7.288 4.412 -9.534 1.00 98.25 169 LEU A C 1
ATOM 1333 O O . LEU A 1 169 ? 7.699 4.924 -8.496 1.00 98.25 169 LEU A O 1
ATOM 1337 N N . THR A 1 170 ? 6.033 4.011 -9.684 1.00 97.38 170 THR A N 1
ATOM 1338 C CA . THR A 1 170 ? 5.007 4.132 -8.650 1.00 97.38 170 THR A CA 1
ATOM 1339 C C . THR A 1 170 ? 4.234 2.829 -8.524 1.00 97.38 170 THR A C 1
ATOM 1341 O O . THR A 1 170 ? 3.980 2.135 -9.512 1.00 97.38 170 THR A O 1
ATOM 1344 N N . VAL A 1 171 ? 3.856 2.496 -7.289 1.00 97.88 171 VAL A N 1
ATOM 1345 C CA . VAL A 1 171 ? 2.958 1.381 -6.984 1.00 97.88 171 VAL A CA 1
ATOM 1346 C C . VAL A 1 171 ? 1.891 1.882 -6.027 1.00 97.88 171 VAL A C 1
ATOM 1348 O O . VAL A 1 171 ? 2.216 2.331 -4.931 1.00 97.88 171 VAL A O 1
ATOM 1351 N N . GLN A 1 172 ? 0.627 1.799 -6.435 1.00 95.94 172 GLN A N 1
ATOM 1352 C CA . GLN A 1 172 ? -0.514 2.234 -5.633 1.00 95.94 172 GLN A CA 1
ATOM 1353 C C . GLN A 1 172 ? -1.604 1.169 -5.676 1.00 95.94 172 GLN A C 1
ATOM 1355 O O . GLN A 1 172 ? -2.149 0.863 -6.738 1.00 95.94 172 GLN A O 1
ATOM 1360 N N . GLY A 1 173 ? -1.924 0.585 -4.520 1.00 97.44 173 GLY A N 1
ATOM 1361 C CA . GLY A 1 173 ? -2.735 -0.629 -4.494 1.00 97.44 173 GLY A CA 1
ATOM 1362 C C . GLY A 1 173 ? -2.099 -1.708 -5.371 1.00 97.44 173 GLY A C 1
ATOM 1363 O O . GLY A 1 173 ? -0.907 -1.973 -5.257 1.00 97.44 173 GLY A O 1
ATOM 1364 N N . GLU A 1 174 ? -2.872 -2.289 -6.283 1.00 98.19 174 GLU A N 1
ATOM 1365 C CA . GLU A 1 174 ? -2.354 -3.228 -7.289 1.00 98.19 174 GLU A CA 1
ATOM 1366 C C . GLU A 1 174 ? -1.771 -2.541 -8.534 1.00 98.19 174 GLU A C 1
ATOM 1368 O O . GLU A 1 174 ? -1.153 -3.212 -9.353 1.00 98.19 174 GLU A O 1
ATOM 1373 N N . GLY A 1 175 ? -1.955 -1.232 -8.718 1.00 98.44 175 GLY A N 1
ATOM 1374 C CA . GLY A 1 175 ? -1.469 -0.516 -9.897 1.00 98.44 175 GLY A CA 1
ATOM 1375 C C . GLY A 1 175 ? 0.041 -0.293 -9.857 1.00 98.44 175 GLY A C 1
ATOM 1376 O O . GLY A 1 175 ? 0.584 0.070 -8.814 1.00 98.44 175 GLY A O 1
ATOM 1377 N N . VAL A 1 176 ? 0.707 -0.461 -10.999 1.00 98.62 176 VAL A N 1
ATOM 1378 C CA . VAL A 1 176 ? 2.130 -0.151 -11.193 1.00 98.62 176 VAL A CA 1
ATOM 1379 C C . VAL A 1 176 ? 2.314 0.700 -12.444 1.00 98.62 176 VAL A C 1
ATOM 1381 O O . VAL A 1 176 ? 1.705 0.434 -13.485 1.00 98.62 176 VAL A O 1
ATOM 1384 N N . ARG A 1 177 ? 3.155 1.729 -12.345 1.00 98.56 177 ARG A N 1
ATOM 1385 C CA . ARG A 1 177 ? 3.574 2.553 -13.482 1.00 98.56 177 ARG A CA 1
ATOM 1386 C C . ARG A 1 177 ? 5.062 2.818 -13.410 1.00 98.56 177 ARG A C 1
ATOM 1388 O O . ARG A 1 177 ? 5.587 2.985 -12.316 1.00 98.56 177 ARG A O 1
ATOM 1395 N N . PHE A 1 178 ? 5.720 2.854 -14.559 1.00 98.62 178 PHE A N 1
ATOM 1396 C CA . PHE A 1 178 ? 7.111 3.282 -14.687 1.00 98.62 178 PHE A CA 1
ATOM 1397 C C . PHE A 1 178 ? 7.428 3.614 -16.144 1.00 98.62 178 PHE A C 1
ATOM 1399 O O . PHE A 1 178 ? 6.724 3.199 -17.061 1.00 98.62 178 PHE A O 1
ATOM 1406 N N . GLY A 1 179 ? 8.503 4.353 -16.370 1.00 98.06 179 GLY A N 1
ATOM 1407 C CA . GLY A 1 179 ? 9.085 4.608 -17.678 1.00 98.06 179 GLY A CA 1
ATOM 1408 C C . GLY A 1 179 ? 10.436 3.918 -17.834 1.00 98.06 179 GLY A C 1
ATOM 1409 O O . GLY A 1 179 ? 11.153 3.698 -16.859 1.00 98.06 179 GLY A O 1
ATOM 1410 N N . LEU A 1 180 ? 10.813 3.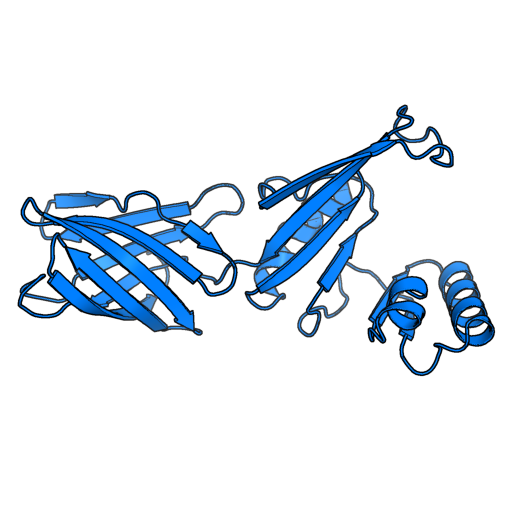622 -19.072 1.00 96.56 180 LEU A N 1
ATOM 1411 C CA . LEU A 1 180 ? 12.138 3.121 -19.426 1.00 96.56 180 LEU A CA 1
ATOM 1412 C C . LEU A 1 180 ? 12.621 3.820 -20.694 1.00 96.56 180 LEU A C 1
ATOM 1414 O O . LEU A 1 180 ? 11.900 3.867 -21.690 1.00 96.56 180 LEU A O 1
ATOM 1418 N N . LEU A 1 181 ? 13.854 4.322 -20.677 1.00 94.62 181 LEU A N 1
ATOM 1419 C CA . LEU A 1 181 ? 14.542 4.722 -21.899 1.00 94.62 181 LEU A CA 1
ATOM 1420 C C . LEU A 1 181 ? 15.319 3.513 -22.430 1.00 94.62 181 LEU A C 1
ATOM 1422 O O . LEU A 1 181 ? 16.358 3.154 -21.881 1.00 94.62 181 LEU A O 1
ATOM 1426 N N . TYR A 1 182 ? 14.813 2.881 -23.487 1.00 91.25 182 TYR A N 1
ATOM 1427 C CA . TYR A 1 182 ? 15.420 1.695 -24.095 1.00 91.25 182 TYR A CA 1
ATOM 1428 C C . TYR A 1 182 ? 15.571 1.901 -25.600 1.00 91.25 182 TYR A C 1
ATOM 1430 O O . TYR A 1 182 ? 14.614 2.284 -26.269 1.00 91.25 182 TYR A O 1
ATOM 1438 N N . ARG A 1 183 ? 16.782 1.685 -26.139 1.00 87.31 183 ARG A N 1
ATOM 1439 C CA . ARG A 1 183 ? 17.103 1.890 -27.570 1.00 87.31 183 ARG A CA 1
ATOM 1440 C C . ARG A 1 183 ? 16.588 3.235 -28.102 1.00 87.31 183 ARG A C 1
ATOM 1442 O O . ARG A 1 183 ? 15.845 3.277 -29.076 1.00 87.31 183 ARG A O 1
ATOM 1449 N N . THR A 1 184 ? 16.911 4.312 -27.380 1.00 88.38 184 THR A N 1
ATOM 1450 C CA . THR A 1 184 ? 16.494 5.704 -27.656 1.00 88.38 184 THR A CA 1
ATOM 1451 C C . THR A 1 184 ? 14.980 5.951 -27.702 1.00 88.38 184 THR A C 1
ATOM 1453 O O . THR A 1 184 ? 14.553 7.031 -28.106 1.00 88.38 184 THR A O 1
ATOM 1456 N N . ARG A 1 185 ? 14.151 4.993 -27.272 1.00 91.50 185 ARG A N 1
ATOM 1457 C CA . ARG A 1 185 ? 12.699 5.148 -27.142 1.00 91.50 185 ARG A CA 1
ATOM 1458 C C . ARG A 1 185 ? 12.328 5.252 -25.672 1.00 91.50 185 ARG A C 1
ATOM 1460 O O . ARG A 1 185 ? 12.732 4.418 -24.864 1.00 91.50 185 ARG A O 1
ATOM 1467 N N . LEU A 1 186 ? 11.547 6.272 -25.333 1.00 95.12 186 LEU A N 1
ATOM 1468 C CA . LEU A 1 186 ? 10.873 6.323 -24.044 1.00 95.12 186 LEU A CA 1
ATOM 1469 C C . LEU A 1 186 ? 9.632 5.433 -24.120 1.00 95.12 186 LEU A C 1
ATOM 1471 O O . LEU A 1 186 ? 8.742 5.675 -24.936 1.00 95.12 186 LEU A O 1
ATOM 1475 N N . ILE A 1 187 ? 9.598 4.407 -23.278 1.00 96.75 187 ILE A N 1
ATOM 1476 C CA . ILE A 1 187 ? 8.489 3.466 -23.159 1.00 96.75 187 ILE A CA 1
ATOM 1477 C C . ILE A 1 187 ? 7.827 3.707 -21.804 1.00 96.75 187 ILE A C 1
ATOM 1479 O O . ILE A 1 187 ? 8.489 3.614 -20.771 1.00 96.75 187 ILE A O 1
ATOM 1483 N N . ALA A 1 188 ? 6.538 4.036 -21.809 1.00 98.19 188 ALA A N 1
ATOM 1484 C CA . ALA A 1 188 ? 5.728 4.174 -20.605 1.00 98.19 188 ALA A CA 1
ATOM 1485 C C . ALA A 1 188 ? 4.967 2.873 -20.341 1.00 98.19 188 ALA A C 1
ATOM 1487 O O . ALA A 1 188 ? 4.284 2.367 -21.228 1.00 98.19 188 ALA A O 1
ATOM 1488 N N . PHE A 1 189 ? 5.066 2.353 -19.126 1.00 98.44 189 PHE A N 1
ATOM 1489 C CA . PHE A 1 189 ? 4.420 1.125 -18.686 1.00 98.44 189 PHE A CA 1
ATOM 1490 C C . PHE A 1 189 ? 3.329 1.465 -17.686 1.00 98.44 189 PHE A C 1
ATOM 1492 O O . PHE A 1 189 ? 3.557 2.194 -16.719 1.00 98.44 189 PHE A O 1
ATOM 1499 N N . GLU A 1 190 ? 2.153 0.895 -17.899 1.00 98.62 190 GLU A N 1
ATOM 1500 C CA . GLU A 1 190 ? 1.055 0.916 -16.944 1.00 98.62 190 GLU A CA 1
ATOM 1501 C C . GLU A 1 190 ? 0.481 -0.489 -16.833 1.00 98.62 190 GLU A C 1
ATOM 1503 O O . GLU A 1 190 ? 0.263 -1.156 -17.844 1.00 98.62 190 GLU A O 1
ATOM 1508 N N . GLY A 1 191 ? 0.266 -0.960 -15.609 1.00 98.44 191 GLY A N 1
ATOM 1509 C CA . GLY A 1 191 ? -0.207 -2.314 -15.383 1.00 98.44 191 GLY A CA 1
ATOM 1510 C C . GLY A 1 191 ? -0.690 -2.566 -13.967 1.00 98.44 191 GLY A C 1
ATOM 1511 O O . GLY A 1 191 ? -0.835 -1.657 -13.149 1.00 98.44 191 GLY A O 1
ATOM 1512 N N . THR A 1 192 ? -0.937 -3.840 -13.691 1.00 98.62 192 THR A N 1
ATOM 1513 C CA . THR A 1 192 ? -1.377 -4.334 -12.388 1.00 98.62 192 THR A CA 1
ATOM 1514 C C . THR A 1 192 ? -0.469 -5.452 -11.901 1.00 98.62 192 THR A C 1
ATOM 1516 O O . THR A 1 192 ? 0.042 -6.242 -12.697 1.00 98.62 192 THR A O 1
ATOM 1519 N N . VAL A 1 193 ? -0.275 -5.515 -10.588 1.00 98.56 193 VAL A N 1
ATOM 1520 C CA . VAL A 1 193 ? 0.507 -6.526 -9.881 1.00 98.56 193 VAL A CA 1
ATOM 1521 C C . VAL A 1 193 ? -0.455 -7.508 -9.223 1.00 98.56 193 VAL A C 1
ATOM 1523 O O . VAL A 1 193 ? -1.268 -7.121 -8.385 1.00 98.56 193 VAL A O 1
ATOM 1526 N N . LYS A 1 194 ? -0.334 -8.794 -9.558 1.00 96.75 194 LYS A N 1
ATOM 1527 C CA . LYS A 1 194 ? -1.090 -9.889 -8.938 1.00 96.75 194 LYS A CA 1
ATOM 1528 C C . LYS A 1 194 ? -0.135 -10.991 -8.510 1.00 96.75 194 LYS A C 1
ATOM 1530 O O . LYS A 1 194 ? 0.368 -11.767 -9.327 1.00 96.75 194 LYS A O 1
ATOM 1535 N N . GLY A 1 195 ? 0.135 -11.052 -7.208 1.00 94.62 195 GLY A N 1
ATOM 1536 C CA . GLY A 1 195 ? 1.070 -12.013 -6.628 1.00 94.62 195 GLY A CA 1
ATOM 1537 C C . GLY A 1 195 ? 2.461 -11.904 -7.258 1.00 94.62 195 GLY A C 1
ATOM 1538 O O . GLY A 1 195 ? 3.141 -10.899 -7.096 1.00 94.62 195 GLY A O 1
ATOM 1539 N N . LYS A 1 196 ? 2.876 -12.948 -7.982 1.00 97.81 196 LYS A N 1
ATOM 1540 C CA . LYS A 1 196 ? 4.193 -13.052 -8.640 1.00 97.81 196 LYS A CA 1
ATOM 1541 C C . LYS A 1 196 ? 4.183 -12.626 -10.113 1.00 97.81 196 LYS A C 1
ATOM 1543 O O . LYS A 1 196 ? 5.113 -12.952 -10.851 1.00 97.81 196 LYS A O 1
ATOM 1548 N N . THR A 1 197 ? 3.128 -11.943 -10.548 1.00 98.38 197 THR A N 1
ATOM 1549 C CA . THR A 1 197 ? 2.949 -11.511 -11.936 1.00 98.38 197 THR A CA 1
ATOM 1550 C C . THR A 1 197 ? 2.599 -10.035 -12.009 1.00 98.38 197 THR A C 1
ATOM 1552 O O . THR A 1 197 ? 1.891 -9.512 -11.148 1.00 98.38 197 THR A O 1
ATOM 1555 N N . MET A 1 198 ? 3.080 -9.379 -13.056 1.00 98.62 198 MET A N 1
ATOM 1556 C CA . MET A 1 198 ? 2.622 -8.067 -13.485 1.00 98.62 198 MET A CA 1
ATOM 1557 C C . MET A 1 198 ? 2.165 -8.166 -14.931 1.00 98.62 198 MET A C 1
ATOM 1559 O O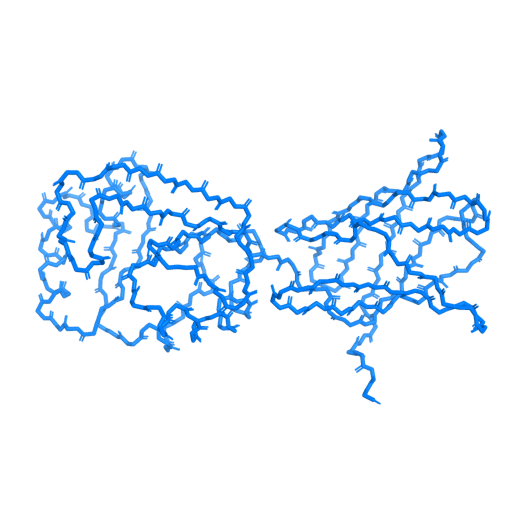 . MET A 1 198 ? 2.767 -8.894 -15.720 1.00 98.62 198 MET A O 1
ATOM 1563 N N . THR A 1 199 ? 1.114 -7.441 -15.281 1.00 98.62 199 THR A N 1
ATOM 1564 C CA . THR A 1 199 ? 0.611 -7.381 -16.659 1.00 98.62 199 THR A CA 1
ATOM 1565 C C . THR A 1 199 ? 0.102 -5.984 -16.955 1.00 98.62 199 THR A C 1
ATOM 1567 O O . THR A 1 199 ? -0.401 -5.314 -16.047 1.00 98.62 199 THR A O 1
ATOM 1570 N N . GLY A 1 200 ? 0.213 -5.540 -18.202 1.00 98.44 200 GLY A N 1
ATOM 1571 C CA . GLY A 1 200 ? -0.242 -4.207 -18.569 1.00 98.44 200 GLY A CA 1
ATOM 1572 C C . GLY A 1 200 ? -0.016 -3.848 -20.029 1.00 98.44 200 GLY A C 1
ATOM 1573 O O . GLY A 1 200 ? 0.235 -4.716 -20.863 1.00 98.44 200 GLY A O 1
ATOM 1574 N N . GLU A 1 201 ? -0.093 -2.551 -20.312 1.00 98.44 201 GLU A N 1
ATOM 1575 C CA . GLU A 1 201 ? 0.174 -1.951 -21.620 1.00 98.44 201 GLU A CA 1
ATOM 1576 C C . GLU A 1 201 ? 1.452 -1.100 -21.559 1.00 98.44 201 GLU A C 1
ATOM 1578 O O . GLU A 1 201 ? 1.701 -0.369 -20.593 1.00 98.44 201 GLU A O 1
ATOM 1583 N N . ALA A 1 202 ? 2.280 -1.230 -22.590 1.00 97.81 202 ALA A N 1
ATOM 1584 C CA . ALA A 1 202 ? 3.477 -0.450 -22.834 1.00 97.81 202 ALA A CA 1
ATOM 1585 C C . ALA A 1 202 ? 3.203 0.488 -24.011 1.00 97.81 202 ALA A C 1
ATOM 1587 O O . ALA A 1 202 ? 2.695 0.068 -25.053 1.00 97.81 202 ALA A O 1
ATOM 1588 N N . ARG A 1 203 ? 3.542 1.764 -23.844 1.00 96.94 203 ARG A N 1
ATOM 1589 C CA . ARG A 1 203 ? 3.292 2.826 -24.820 1.00 96.94 203 ARG A CA 1
ATOM 1590 C C . ARG A 1 203 ? 4.606 3.465 -25.247 1.00 96.94 203 ARG A C 1
ATOM 1592 O O . ARG A 1 203 ? 5.342 3.978 -24.407 1.00 96.94 203 ARG A O 1
ATOM 1599 N N . ALA A 1 204 ? 4.884 3.454 -26.548 1.00 94.62 204 ALA A N 1
ATOM 1600 C CA . ALA A 1 204 ? 6.070 4.067 -27.148 1.00 94.62 204 ALA A CA 1
ATOM 1601 C C . ALA A 1 204 ? 5.660 4.868 -28.395 1.00 94.62 204 ALA A C 1
ATOM 1603 O O . ALA A 1 204 ? 5.486 4.316 -29.482 1.00 94.62 204 ALA A O 1
ATOM 1604 N N . GLY A 1 205 ? 5.464 6.181 -28.242 1.00 89.88 205 GLY A N 1
ATOM 1605 C CA . GLY A 1 205 ? 4.858 7.004 -29.294 1.00 89.88 205 GLY A CA 1
ATOM 1606 C C . GLY A 1 205 ? 3.414 6.568 -29.572 1.00 89.88 205 GLY A C 1
ATOM 1607 O O . GLY A 1 205 ? 2.587 6.566 -28.662 1.00 89.88 205 GLY A O 1
ATOM 1608 N N . SER A 1 206 ? 3.109 6.189 -30.816 1.00 89.75 206 SER A N 1
ATOM 1609 C CA . SER A 1 206 ? 1.801 5.640 -31.211 1.00 89.75 206 SER A CA 1
ATOM 1610 C C . SER A 1 206 ? 1.657 4.133 -30.966 1.00 89.75 206 SER A C 1
ATOM 1612 O O . SER A 1 206 ? 0.542 3.618 -31.030 1.00 89.75 206 SER A O 1
ATOM 1614 N N . VAL A 1 207 ? 2.756 3.424 -30.683 1.00 90.38 207 VAL A N 1
ATOM 1615 C CA . VAL A 1 207 ? 2.756 1.973 -30.460 1.00 90.38 207 VAL A CA 1
ATOM 1616 C C . VAL A 1 207 ? 2.200 1.666 -29.073 1.00 90.38 207 VAL A C 1
ATOM 1618 O O . VAL A 1 207 ? 2.652 2.249 -28.083 1.00 90.38 207 VAL A O 1
ATOM 1621 N N . ARG A 1 208 ? 1.242 0.736 -29.013 1.00 96.06 208 ARG A N 1
ATOM 1622 C CA . ARG A 1 208 ? 0.656 0.200 -27.781 1.00 96.06 208 ARG A CA 1
ATOM 1623 C C . ARG A 1 208 ? 0.712 -1.312 -27.824 1.00 96.06 208 ARG A C 1
ATOM 1625 O O . ARG A 1 208 ? 0.179 -1.914 -28.748 1.00 96.06 208 ARG A O 1
ATOM 1632 N N . GLU A 1 209 ? 1.366 -1.900 -26.839 1.00 96.50 209 GLU A N 1
ATOM 1633 C CA . GLU A 1 209 ? 1.671 -3.325 -26.831 1.00 96.50 209 GLU A CA 1
ATOM 1634 C C . GLU A 1 209 ? 1.488 -3.895 -25.423 1.00 96.50 209 GLU A C 1
ATOM 1636 O O . GLU A 1 209 ? 1.813 -3.214 -24.446 1.00 96.50 209 GLU A O 1
ATOM 1641 N N . PRO A 1 210 ? 0.991 -5.132 -25.270 1.00 97.94 210 PRO A N 1
ATOM 1642 C CA . PRO A 1 210 ? 0.915 -5.757 -23.962 1.00 97.94 210 PRO A CA 1
ATOM 1643 C C . PRO A 1 210 ? 2.320 -6.060 -23.436 1.00 97.94 210 PRO A C 1
ATOM 1645 O O . PRO A 1 210 ? 3.235 -6.362 -24.199 1.00 97.94 210 PRO A O 1
ATOM 1648 N N . TRP A 1 211 ? 2.487 -6.050 -22.119 1.00 98.12 211 TRP A N 1
ATOM 1649 C CA . TRP A 1 211 ? 3.693 -6.544 -21.460 1.00 98.12 211 TRP A CA 1
ATOM 1650 C C . TRP A 1 211 ? 3.337 -7.417 -20.267 1.00 98.12 211 TRP A C 1
ATOM 1652 O O . TRP A 1 211 ? 2.255 -7.308 -19.677 1.00 98.12 211 TRP A O 1
ATOM 1662 N N . THR A 1 212 ? 4.276 -8.276 -19.894 1.00 98.56 212 THR A N 1
ATOM 1663 C CA . THR A 1 212 ? 4.176 -9.089 -18.684 1.00 98.56 212 THR A CA 1
ATOM 1664 C C . THR A 1 212 ? 5.484 -9.036 -17.917 1.00 98.56 212 THR A C 1
ATOM 1666 O O . THR A 1 212 ? 6.549 -8.857 -18.503 1.00 98.56 212 THR A O 1
ATOM 1669 N N . ALA A 1 213 ? 5.423 -9.187 -16.599 1.00 98.56 213 ALA A N 1
ATOM 1670 C CA . ALA A 1 213 ? 6.605 -9.471 -15.807 1.00 98.56 213 ALA A CA 1
ATOM 1671 C C . ALA A 1 213 ? 6.359 -10.606 -14.819 1.00 98.56 213 ALA A C 1
ATOM 1673 O O . ALA A 1 213 ? 5.280 -10.713 -14.230 1.00 98.56 213 ALA A O 1
ATOM 1674 N N . ARG A 1 214 ? 7.371 -11.450 -14.621 1.00 98.56 214 ARG A N 1
ATOM 1675 C CA . ARG A 1 214 ? 7.321 -12.592 -13.701 1.00 98.56 214 ARG A CA 1
ATOM 1676 C C . ARG A 1 214 ? 8.376 -12.447 -12.615 1.00 98.56 214 ARG A C 1
ATOM 1678 O O . ARG A 1 214 ? 9.539 -12.201 -12.918 1.00 98.56 214 ARG A O 1
ATOM 1685 N N . TYR A 1 215 ? 7.980 -12.636 -11.361 1.00 98.50 215 TYR A N 1
ATOM 1686 C CA . TYR A 1 215 ? 8.905 -12.602 -10.230 1.00 98.50 215 TYR A CA 1
ATOM 1687 C C . TYR A 1 215 ? 9.890 -13.773 -10.303 1.00 98.50 215 TYR A C 1
ATOM 1689 O O . TYR A 1 215 ? 9.475 -14.935 -10.343 1.00 98.50 215 TYR A O 1
ATOM 1697 N N . LEU A 1 216 ? 11.185 -13.467 -10.293 1.00 97.81 216 LEU A N 1
ATOM 1698 C CA . LEU A 1 216 ? 12.268 -14.449 -10.331 1.00 97.81 216 LEU A CA 1
ATOM 1699 C C . LEU A 1 216 ? 12.791 -14.795 -8.936 1.00 97.81 216 LEU A C 1
ATOM 1701 O O . LEU A 1 216 ? 13.189 -15.932 -8.700 1.00 97.81 216 LEU A O 1
ATOM 1705 N N . GLY A 1 217 ? 12.780 -13.845 -8.002 1.00 97.31 217 GLY A N 1
ATOM 1706 C CA . GLY A 1 217 ? 13.345 -14.063 -6.674 1.00 97.31 217 GLY A CA 1
ATOM 1707 C C . GLY A 1 217 ? 13.721 -12.770 -5.957 1.00 97.31 217 GLY A C 1
ATOM 1708 O O . GLY A 1 217 ? 13.533 -11.684 -6.504 1.00 97.31 217 GLY A O 1
ATOM 1709 N N . PRO A 1 218 ? 14.232 -12.871 -4.719 1.00 97.44 218 PRO A N 1
ATOM 1710 C CA . PRO A 1 218 ? 14.717 -11.712 -3.978 1.00 97.44 218 PRO A CA 1
ATOM 1711 C C . PRO A 1 218 ? 15.952 -11.097 -4.654 1.00 97.44 218 PRO A C 1
ATOM 1713 O O . PRO A 1 218 ? 16.648 -11.769 -5.418 1.00 97.44 218 PRO A O 1
ATOM 1716 N N . LEU A 1 219 ? 16.249 -9.830 -4.347 1.00 93.69 219 LEU A N 1
ATOM 1717 C CA . LEU A 1 219 ? 17.538 -9.232 -4.705 1.00 93.69 219 LEU A CA 1
ATOM 1718 C C . LEU A 1 219 ? 18.662 -10.022 -4.014 1.00 93.69 219 LEU A C 1
ATOM 1720 O O . LEU A 1 219 ? 18.560 -10.338 -2.826 1.00 93.69 219 LEU A O 1
ATOM 1724 N N . GLN A 1 220 ? 19.715 -10.366 -4.756 1.00 85.06 220 GLN A N 1
ATOM 1725 C CA . GLN A 1 220 ? 20.922 -10.936 -4.155 1.00 85.06 220 GLN A CA 1
ATOM 1726 C C . GLN A 1 220 ? 21.629 -9.845 -3.342 1.00 85.06 220 GLN A C 1
ATOM 1728 O O . GLN A 1 220 ? 21.674 -8.694 -3.778 1.00 85.06 220 GLN A O 1
ATOM 1733 N N . ARG A 1 221 ? 22.106 -10.212 -2.148 1.00 58.88 221 ARG A N 1
ATOM 1734 C CA . ARG A 1 221 ? 22.917 -9.340 -1.290 1.00 58.88 221 ARG A CA 1
ATOM 1735 C C . ARG A 1 221 ? 24.320 -9.177 -1.849 1.00 58.88 221 ARG A C 1
ATOM 1737 O O . ARG A 1 221 ? 24.820 -10.169 -2.424 1.00 58.88 221 ARG A O 1
#

Secondary structure (DSSP, 8-state):
-HHHHHHH---EEEEES-HHHHHHHHHHHHHTT-TTTEEEEES-TTTS--TT-SEEEE---HHHHHHHHHHHHHHSPTT-EEEEESS--TTSPPSEEEEEE-TT--GGGS-SEEEEEEEEPPP---EEEEEE--TTT-SS-EEEEEEE-SS-EEEEEEETTEEEEPEEEEEETTEEEEEEEETTEEEEEEEEEETTEEEEEEEETTEEEEEEEEEEEPPP-

Radius of gyration: 21.94 Å; chains: 1; bounding box: 56×37×62 Å